Protein AF-0000000073368760 (afdb_homodimer)

Foldseek 3Di:
DEEEEEELDQDPPDLQLLVLVQLVVLDPPYDYDYDHLVQLDDPQDDPVVCVVPPQDVSLVVLLVSLVPGQEYEYEADDDPLEGDSSNVRSVVSNCSVAVLSNQQHEYEYEAADLAFCQSVSHSVVCVVCNVSSRYNYQYYAGDYNCVVQADPVVSHGPPPVRRVVSSCSVVVRD/DEEEEEELDQDPPDLQLLVLVQLVVLDPPYDYDYDHLVQLDDPQDDPVVCVVPPQDVSLVVLLVSLVPGQEYEYEADDDPLEGDSSNVRSVVSNCSVAVLSNQQHEYEYEAADLAFCQSVSHSVVCVPCNVSSRYNYQYYAGDYNCVVQADPVVSHGPPPVRRVVSSCSVVVRD

pLDDT: mean 98.51, std 0.64, range [94.75, 99.0]

Secondary structure (DSSP, 8-state):
-EEEEEES---TT-HHHHHHHHHHHTSTT-EEEEE-GGGG--PPP-HHHHHHH-S-HHHHHHHHHHHT-SEEEEEE-EETTEE-HHHHHHHHHHHTT-SSTTTTEEEEEEEE-SSTTTTHHHHHHHHHHGGGGTEEEEEEEEE-SHHHHEETTTTEE--HHHHHHHHHHHHHH-/-EEEEEES---TT-HHHHHHHHHHHTSTT-EEEEE-GGGG--PPP-HHHHHHH-S-HHHHHHHHHHHT-SEEEEEE-EETTEE-HHHHHHHHHHHTT-SSTTTT-EEEEEEE-SSTTTTHHHHHHHHHHGGGGT-EEEEEEEE-SHHHHEETTTTEE--HHHHHHHHHHHHHH-

Nearest PDB structures (foldseek):
  3svl-assembly1_B  TM=8.573E-01  e=3.641E-11  Escherichia coli K-12
  1x77-assembly1_B  TM=8.625E-01  e=5.947E-11  Pseudomonas aeruginosa PAO1
  4hs4-assembly1_G-1  TM=8.482E-01  e=1.033E-10  Novacetimonas hansenii ATCC 23769
  3s2y-assembly1_A  TM=8.364E-01  e=6.324E-11  Novacetimonas hansenii ATCC 23769
  4h6p-assembly1_A  TM=8.007E-01  e=2.930E-10  Novacetimonas hansenii ATCC 23769

Sequence (348 aa):
MKIIAFGGSNSKQSINKRLAAYASSLFENAEVEVLDLNDFAMPVFSVDLEKEIGQHEVAQAFLNKLKKADILVVSMAENNGNYSVAFKNVFDWSSRIEKDVFQHKPMLLLATSPGGRGGASVLGIAQTLFPRYGAEIKGSFSLPVFGSNFDLQENKISNVELDNELKNIIKSNFMKIIAFGGSNSKQSINKRLAAYASSLFENAEVEVLDLNDFAMPVFSVDLEKEIGQHEVAQAFLNKLKKADILVVSMAENNGNYSVAFKNVFDWSSRIEKDVFQHKPMLLLATSPGGRGGASVLGIAQTLFPRYGAEIKGSFSLPVFGSNFDLQENKISNVELDNELKNIIKSNF

Structure (mmCIF, N/CA/C/O backbone):
data_AF-0000000073368760-model_v1
#
loop_
_entity.id
_entity.type
_entity.pdbx_description
1 polymer 'NADPH-dependent FMN reductase'
#
loop_
_atom_site.group_PDB
_atom_site.id
_atom_site.type_symbol
_atom_site.label_atom_id
_atom_site.label_alt_id
_atom_site.label_comp_id
_atom_site.label_asym_id
_atom_site.label_entity_id
_atom_site.label_seq_id
_atom_site.pdbx_PDB_ins_code
_atom_site.Cartn_x
_atom_site.Cartn_y
_atom_site.Cartn_z
_atom_site.occupancy
_atom_site.B_iso_or_equiv
_atom_site.auth_seq_id
_atom_site.auth_comp_id
_atom_site.auth_asym_id
_atom_site.auth_atom_id
_atom_site.pdbx_PDB_model_num
ATOM 1 N N . MET A 1 1 ? 3.006 29.375 13.023 1 95.56 1 MET A N 1
ATOM 2 C CA . MET A 1 1 ? 3.318 27.969 12.742 1 95.56 1 MET A CA 1
ATOM 3 C C . MET A 1 1 ? 2.553 27.484 11.516 1 95.56 1 MET A C 1
ATOM 5 O O . MET A 1 1 ? 1.378 27.812 11.344 1 95.56 1 MET A O 1
ATOM 9 N N . LYS A 1 2 ? 3.133 26.828 10.531 1 98.69 2 LYS A N 1
ATOM 10 C CA . LYS A 1 2 ? 2.479 26.344 9.312 1 98.69 2 LYS A CA 1
ATOM 11 C C . LYS A 1 2 ? 2.18 24.859 9.406 1 98.69 2 LYS A C 1
ATOM 13 O O . LYS A 1 2 ? 3.072 24.047 9.695 1 98.69 2 LYS A O 1
ATOM 18 N N . ILE A 1 3 ? 0.888 24.516 9.18 1 98.88 3 ILE A N 1
ATOM 19 C CA . ILE A 1 3 ? 0.466 23.125 9.188 1 98.88 3 ILE A CA 1
ATOM 20 C C . ILE A 1 3 ? 0.028 22.703 7.785 1 98.88 3 ILE A C 1
ATOM 22 O O . ILE A 1 3 ? -0.765 23.406 7.145 1 98.88 3 ILE A O 1
ATOM 26 N N . ILE A 1 4 ? 0.594 21.672 7.277 1 98.94 4 ILE A N 1
ATOM 27 C CA . ILE A 1 4 ? 0.073 21.016 6.09 1 98.94 4 ILE A CA 1
ATOM 28 C C . ILE A 1 4 ? -0.69 19.75 6.496 1 98.94 4 ILE A C 1
ATOM 30 O O . ILE A 1 4 ? -0.16 18.906 7.215 1 98.94 4 ILE A O 1
ATOM 34 N N . ALA A 1 5 ? -1.926 19.703 6.137 1 98.94 5 ALA A N 1
ATOM 35 C CA . ALA A 1 5 ? -2.799 18.578 6.449 1 98.94 5 ALA A CA 1
ATOM 36 C C . ALA A 1 5 ? -3.297 17.906 5.176 1 98.94 5 ALA A C 1
ATOM 38 O O . ALA A 1 5 ? -3.512 18.562 4.156 1 98.94 5 ALA A O 1
ATOM 39 N N . PHE A 1 6 ? -3.434 16.578 5.23 1 98.94 6 PHE A N 1
ATOM 40 C CA . PHE A 1 6 ? -4.094 15.914 4.113 1 98.94 6 PHE A CA 1
ATOM 41 C C . PHE A 1 6 ? -4.609 14.539 4.527 1 98.94 6 PHE A C 1
ATOM 43 O O . PHE A 1 6 ? -4.148 13.969 5.516 1 98.94 6 PHE A O 1
ATOM 50 N N . GLY A 1 7 ? -5.605 14.094 3.9 1 98.88 7 GLY A N 1
ATOM 51 C CA . GLY A 1 7 ? -6.031 12.703 3.938 1 98.88 7 GLY A CA 1
ATOM 52 C C . GLY A 1 7 ? -5.414 11.859 2.836 1 98.88 7 GLY A C 1
ATOM 53 O O . GLY A 1 7 ? -5.27 12.32 1.702 1 98.88 7 GLY A O 1
ATOM 54 N N . GLY A 1 8 ? -4.996 10.695 3.197 1 98.69 8 GLY A N 1
ATOM 55 C CA . GLY A 1 8 ? -4.441 9.781 2.211 1 98.69 8 GLY A CA 1
ATOM 56 C C . GLY A 1 8 ? -5.496 9.172 1.308 1 98.69 8 GLY A C 1
ATOM 57 O O . GLY A 1 8 ? -5.609 7.945 1.218 1 98.69 8 GLY A O 1
ATOM 58 N N . SER A 1 9 ? -6.234 10 0.622 1 97.88 9 SER A N 1
ATOM 59 C CA . SER A 1 9 ? -7.379 9.586 -0.183 1 97.88 9 SER A CA 1
ATOM 60 C C . SER A 1 9 ? -7.609 10.539 -1.354 1 97.88 9 SER A C 1
ATOM 62 O O . SER A 1 9 ? -7.406 11.742 -1.227 1 97.88 9 SER A O 1
ATOM 64 N N . ASN A 1 10 ? -8.062 9.961 -2.482 1 9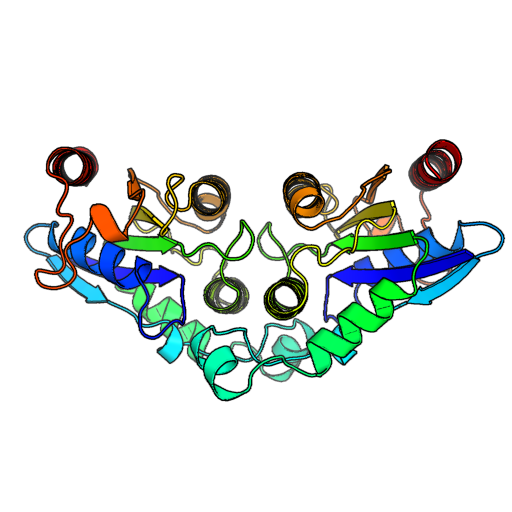8.62 10 ASN A N 1
ATOM 65 C CA . ASN A 1 10 ? -8.461 10.812 -3.598 1 98.62 10 ASN A CA 1
ATOM 66 C C . ASN A 1 10 ? -9.977 10.867 -3.748 1 98.62 10 ASN A C 1
ATOM 68 O O . ASN A 1 10 ? -10.484 11.297 -4.785 1 98.62 10 ASN A O 1
ATOM 72 N N . SER A 1 11 ? -10.688 10.375 -2.76 1 98.56 11 SER A N 1
ATOM 73 C CA . SER A 1 11 ? -12.133 10.531 -2.785 1 98.56 11 SER A CA 1
ATOM 74 C C . SER A 1 11 ? -12.539 11.992 -2.648 1 98.56 11 SER A C 1
ATOM 76 O O . SER A 1 11 ? -12 12.719 -1.809 1 98.56 11 SER A O 1
ATOM 78 N N . LYS A 1 12 ? -13.531 12.438 -3.432 1 98.06 12 LYS A N 1
ATOM 79 C CA . LYS A 1 12 ? -14.047 13.797 -3.314 1 98.06 12 LYS A CA 1
ATOM 80 C C . LYS A 1 12 ? -14.797 13.984 -1.996 1 98.06 12 LYS A C 1
ATOM 82 O O . LYS A 1 12 ? -15.047 15.117 -1.577 1 98.06 12 LYS A O 1
ATOM 87 N N . GLN A 1 13 ? -15.172 12.953 -1.305 1 97.38 13 GLN A N 1
ATOM 88 C CA . GLN A 1 13 ? -15.859 12.961 -0.019 1 97.38 13 GLN A CA 1
ATOM 89 C C . GLN A 1 13 ? -15.023 12.297 1.064 1 97.38 13 GLN A C 1
ATOM 91 O O . GLN A 1 13 ? -15.555 11.602 1.932 1 97.38 13 GLN A O 1
ATOM 96 N N . SER A 1 14 ? -13.781 12.508 1.006 1 98.31 14 SER A N 1
ATOM 97 C CA . SER A 1 14 ? -12.836 11.844 1.896 1 98.31 14 SER A CA 1
ATOM 98 C C . SER A 1 14 ? -13.102 12.203 3.354 1 98.31 14 SER A C 1
ATOM 100 O O . SER A 1 14 ? -12.914 13.352 3.76 1 98.31 14 SER A O 1
ATOM 102 N N . ILE A 1 15 ? -13.422 11.188 4.121 1 98.81 15 ILE A N 1
ATOM 103 C CA . ILE A 1 15 ? -13.633 11.383 5.551 1 98.81 15 ILE A CA 1
ATOM 104 C C . ILE A 1 15 ? -12.297 11.594 6.25 1 98.81 15 ILE A C 1
ATOM 106 O O . ILE A 1 15 ? -12.219 12.289 7.262 1 98.81 15 ILE A O 1
ATOM 110 N N . ASN A 1 16 ? -11.258 11.062 5.711 1 98.88 16 ASN A N 1
ATOM 111 C CA . ASN A 1 16 ? -9.93 11.258 6.297 1 98.88 16 ASN A CA 1
ATOM 112 C C . ASN A 1 16 ? -9.406 12.664 6.047 1 98.88 16 ASN A C 1
ATOM 114 O O . ASN A 1 16 ? -8.711 13.234 6.891 1 98.88 16 ASN A O 1
ATOM 118 N N . LYS A 1 17 ? -9.695 13.242 4.867 1 98.81 17 LYS A N 1
ATOM 119 C CA . LYS A 1 17 ? -9.367 14.648 4.656 1 98.81 17 LYS A CA 1
ATOM 120 C C . LYS A 1 17 ? -10.094 15.539 5.656 1 98.81 17 LYS A C 1
ATOM 122 O O . LYS A 1 17 ? -9.516 16.484 6.203 1 98.81 17 LYS A O 1
ATOM 127 N N . ARG A 1 18 ? -11.367 15.219 5.922 1 98.75 18 ARG A N 1
ATOM 128 C CA . ARG A 1 18 ? -12.156 15.977 6.891 1 98.75 18 ARG A CA 1
ATOM 129 C C . ARG A 1 18 ? -11.562 15.867 8.289 1 98.75 18 ARG A C 1
ATOM 131 O O . ARG A 1 18 ? -11.445 16.859 9 1 98.75 18 ARG A O 1
ATOM 138 N N . LEU A 1 19 ? -11.18 14.656 8.648 1 98.94 19 LEU A N 1
ATOM 139 C CA . LEU A 1 19 ? -10.602 14.445 9.977 1 98.94 19 LEU A CA 1
ATOM 140 C C . LEU A 1 19 ? -9.289 15.211 10.125 1 98.94 19 LEU A C 1
ATOM 142 O O . LEU A 1 19 ? -9.055 15.859 11.148 1 98.94 19 LEU A O 1
ATOM 146 N N . ALA A 1 20 ? -8.438 15.086 9.117 1 98.94 20 ALA A N 1
ATOM 147 C CA . ALA A 1 20 ? -7.168 15.812 9.164 1 98.94 20 ALA A CA 1
ATOM 148 C C . ALA A 1 20 ? -7.398 17.312 9.266 1 98.94 20 ALA A C 1
ATOM 150 O O . ALA A 1 20 ? -6.707 18 10.023 1 98.94 20 ALA A O 1
ATOM 151 N N . ALA A 1 21 ? -8.344 17.812 8.484 1 98.88 21 ALA A N 1
ATOM 152 C CA . ALA A 1 21 ? -8.672 19.234 8.516 1 98.88 21 ALA A CA 1
ATOM 153 C C . ALA A 1 21 ? -9.148 19.656 9.906 1 98.88 21 ALA A C 1
ATOM 155 O O . ALA A 1 21 ? -8.672 20.656 10.445 1 98.88 21 ALA A O 1
ATOM 156 N N . TYR A 1 22 ? -10.008 18.922 10.477 1 98.94 22 TYR A N 1
ATOM 157 C CA . TYR A 1 22 ? -10.5 19.25 11.812 1 98.94 22 TYR A CA 1
ATOM 158 C C . TYR A 1 22 ? -9.375 19.234 12.836 1 98.94 22 TYR A C 1
ATOM 160 O O . TYR A 1 22 ? -9.203 20.188 13.594 1 98.94 22 TYR A O 1
ATOM 168 N N . ALA A 1 23 ? -8.633 18.141 12.844 1 98.94 23 ALA A N 1
ATOM 169 C CA . ALA A 1 23 ? -7.531 18.016 13.797 1 98.94 23 ALA A CA 1
ATOM 170 C C . ALA A 1 23 ? -6.57 19.188 13.695 1 98.94 23 ALA A C 1
ATOM 172 O O . ALA A 1 23 ? -6.102 19.719 14.703 1 98.94 23 ALA A O 1
ATOM 173 N N . SER A 1 24 ? -6.312 19.562 12.43 1 98.88 24 SER A N 1
ATOM 174 C CA . SER A 1 24 ? -5.387 20.672 12.219 1 98.88 24 SER A CA 1
ATOM 175 C C . SER A 1 24 ? -5.941 21.969 12.781 1 98.88 24 SER A C 1
ATOM 177 O O . SER A 1 24 ? -5.184 22.828 13.242 1 98.88 24 SER A O 1
ATOM 179 N N . SER A 1 25 ? -7.23 22.125 12.82 1 98.5 25 SER A N 1
ATOM 180 C CA . SER A 1 25 ? -7.867 23.359 13.305 1 98.5 25 SER A CA 1
ATOM 181 C C . SER A 1 25 ? -7.742 23.484 14.82 1 98.5 25 SER A C 1
ATOM 183 O O . SER A 1 25 ? -7.973 24.562 15.375 1 98.5 25 SER A O 1
ATOM 185 N N . LEU A 1 26 ? -7.371 22.438 15.477 1 98.69 26 LEU A N 1
ATOM 186 C CA . LEU A 1 26 ? -7.309 22.422 16.938 1 98.69 26 LEU A CA 1
ATOM 187 C C . LEU A 1 26 ? -6 23.031 17.422 1 98.69 26 LEU A C 1
ATOM 189 O O . LEU A 1 26 ? -5.852 23.297 18.625 1 98.69 26 LEU A O 1
ATOM 193 N N . PHE A 1 27 ? -5.082 23.203 16.453 1 98.44 27 PHE A N 1
ATOM 194 C CA . PHE A 1 27 ? -3.82 23.828 16.828 1 98.44 27 PHE A CA 1
ATOM 195 C C . PHE A 1 27 ? -3.99 25.344 16.969 1 98.44 27 PHE A C 1
ATOM 197 O O . PHE A 1 27 ? -4.645 25.984 16.141 1 98.44 27 PHE A O 1
ATOM 204 N N . GLU A 1 28 ? -3.375 25.875 18.016 1 95.31 28 GLU A N 1
ATOM 205 C CA . GLU A 1 28 ? -3.465 27.312 18.25 1 95.31 28 GLU A CA 1
ATOM 206 C C . GLU A 1 28 ? -2.428 28.078 17.438 1 95.31 28 GLU A C 1
ATOM 208 O O . GLU A 1 28 ? -1.307 27.594 17.25 1 95.31 28 GLU A O 1
ATOM 213 N N . ASN A 1 29 ? -2.777 29.25 16.922 1 94.81 29 ASN A N 1
ATOM 214 C CA . ASN A 1 29 ? -1.875 30.156 16.219 1 94.81 29 ASN A CA 1
ATOM 215 C C . ASN A 1 29 ? -1.205 29.469 15.031 1 94.81 29 ASN A C 1
ATOM 217 O O . ASN A 1 29 ? 0.016 29.531 14.883 1 94.81 29 ASN A O 1
ATOM 221 N N . ALA A 1 30 ? -2.01 28.703 14.289 1 97.19 30 ALA A N 1
ATOM 222 C CA . ALA A 1 30 ? -1.473 27.953 13.156 1 97.19 30 ALA A CA 1
ATOM 223 C C . ALA A 1 30 ? -2.152 28.375 11.852 1 97.19 30 ALA A C 1
ATOM 225 O O . ALA A 1 30 ? -3.354 28.641 11.828 1 97.19 30 ALA A O 1
ATOM 226 N N . GLU A 1 31 ? -1.435 28.516 10.828 1 98.38 31 GLU A N 1
ATOM 227 C CA . GLU A 1 31 ? -1.941 28.594 9.461 1 98.38 31 GLU A CA 1
ATOM 228 C C . GLU A 1 31 ? -2.01 27.203 8.82 1 98.38 31 GLU A C 1
ATOM 230 O O . GLU A 1 31 ? -0.993 26.531 8.703 1 98.38 31 GLU A O 1
ATOM 235 N N . VAL A 1 32 ? -3.223 26.859 8.445 1 98.69 32 VAL A N 1
ATOM 236 C CA . VAL A 1 32 ? -3.426 25.484 7.977 1 98.69 32 VAL A CA 1
ATOM 237 C C . VAL A 1 32 ? -3.672 25.484 6.473 1 98.69 32 VAL A C 1
ATOM 239 O O . VAL A 1 32 ? -4.465 26.281 5.965 1 98.69 32 VAL A O 1
ATOM 242 N N . GLU A 1 33 ? -2.975 24.688 5.762 1 98.88 33 GLU A N 1
ATOM 243 C CA . GLU A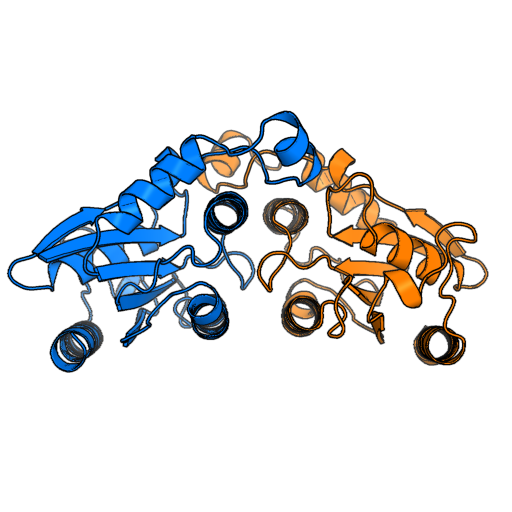 1 33 ? -3.285 24.344 4.379 1 98.88 33 GLU A CA 1
ATOM 244 C C . GLU A 1 33 ? -3.648 22.859 4.258 1 98.88 33 GLU A C 1
ATOM 246 O O . GLU A 1 33 ? -2.859 21.984 4.625 1 98.88 33 GLU A O 1
ATOM 251 N N . VAL A 1 34 ? -4.844 22.625 3.807 1 98.88 34 VAL A N 1
ATOM 252 C CA . VAL A 1 34 ? -5.297 21.25 3.586 1 98.88 34 VAL A CA 1
ATOM 253 C C . VAL A 1 34 ? -5.09 20.875 2.123 1 98.88 34 VAL A C 1
ATOM 255 O O . VAL A 1 34 ? -5.641 21.5 1.223 1 98.88 34 VAL A O 1
ATOM 258 N N . LEU A 1 35 ? -4.289 19.891 1.916 1 98.88 35 LEU A N 1
ATOM 259 C CA . LEU A 1 35 ? -4.02 19.438 0.556 1 98.88 35 LEU A CA 1
ATOM 260 C C . LEU A 1 35 ? -5.078 18.438 0.096 1 98.88 35 LEU A C 1
ATOM 262 O O . LEU A 1 35 ? -5.648 17.719 0.913 1 98.88 35 LEU A O 1
ATOM 266 N N . ASP A 1 36 ? -5.379 18.484 -1.158 1 98.81 36 ASP A N 1
ATOM 267 C CA . ASP A 1 36 ? -6.191 17.5 -1.86 1 98.81 36 ASP A CA 1
ATOM 268 C C . ASP A 1 36 ? -5.332 16.625 -2.76 1 98.81 36 ASP A C 1
ATOM 270 O O . ASP A 1 36 ? -4.684 17.109 -3.688 1 98.81 36 ASP A O 1
ATOM 274 N N . LEU A 1 37 ? -5.352 15.328 -2.514 1 98.62 37 LEU A N 1
ATOM 275 C CA . LEU A 1 37 ? -4.445 14.453 -3.246 1 98.62 37 LEU A CA 1
ATOM 276 C C . LEU A 1 37 ? -4.789 14.43 -4.73 1 98.62 37 LEU A C 1
ATOM 278 O O . LEU A 1 37 ? -3.961 14.039 -5.559 1 98.62 37 LEU A O 1
ATOM 282 N N . ASN A 1 38 ? -6.004 14.875 -5.043 1 98.62 38 ASN A N 1
ATOM 283 C CA . ASN A 1 38 ? -6.359 14.977 -6.457 1 98.62 38 ASN A CA 1
ATOM 284 C C . ASN A 1 38 ? -5.484 15.992 -7.188 1 98.62 38 ASN A C 1
ATOM 286 O O . ASN A 1 38 ? -5.305 15.898 -8.398 1 98.62 38 ASN A O 1
ATOM 290 N N . ASP A 1 39 ? -4.934 16.953 -6.461 1 98.69 39 ASP A N 1
ATOM 291 C CA . ASP A 1 39 ? -4.043 17.953 -7.055 1 98.69 39 ASP A CA 1
ATOM 292 C C . ASP A 1 39 ? -2.664 17.359 -7.328 1 98.69 39 ASP A C 1
ATOM 294 O O . ASP A 1 39 ? -1.823 18 -7.965 1 98.69 39 ASP A O 1
ATOM 298 N N . PHE A 1 40 ? -2.504 16.062 -6.91 1 98.75 40 PHE A N 1
ATOM 299 C CA . PHE A 1 40 ? -1.211 15.406 -7.055 1 98.75 40 PHE A CA 1
ATOM 300 C C . PHE A 1 40 ? -1.355 14.078 -7.785 1 98.75 40 PHE A C 1
ATOM 302 O O . PHE A 1 40 ? -0.617 13.133 -7.516 1 98.75 40 PHE A O 1
ATOM 309 N N . ALA A 1 41 ? -2.332 14.047 -8.609 1 98.19 41 ALA A N 1
ATOM 310 C CA . ALA A 1 41 ? -2.533 12.859 -9.438 1 98.19 41 ALA A CA 1
ATOM 311 C C . ALA A 1 41 ? -1.381 12.68 -10.422 1 98.19 41 ALA A C 1
ATOM 313 O O . ALA A 1 41 ? -0.931 13.641 -11.047 1 98.19 41 ALA A O 1
ATOM 314 N N . MET A 1 42 ? -0.838 11.508 -10.445 1 98.5 42 MET A N 1
ATOM 315 C CA . MET A 1 42 ? 0.242 11.102 -11.336 1 98.5 42 MET A CA 1
ATOM 316 C C . MET A 1 42 ? -0.014 9.703 -11.891 1 98.5 42 MET A C 1
ATOM 318 O O . MET A 1 42 ? -0.837 8.953 -11.359 1 98.5 42 MET A O 1
ATOM 322 N N . PRO A 1 43 ? 0.614 9.312 -13.039 1 98.31 43 PRO A N 1
ATOM 323 C CA . PRO A 1 43 ? 0.534 7.91 -13.461 1 98.31 43 PRO A CA 1
ATOM 324 C C . PRO A 1 43 ? 1.023 6.938 -12.391 1 98.31 43 PRO A C 1
ATOM 326 O O . PRO A 1 43 ? 1.814 7.316 -11.523 1 98.31 43 PRO A O 1
ATOM 329 N N . VAL A 1 44 ? 0.49 5.738 -12.438 1 98.75 44 VAL A N 1
ATOM 330 C CA . VAL A 1 44 ? 0.977 4.703 -11.531 1 98.75 44 VAL A CA 1
ATOM 331 C C . VAL A 1 44 ? 2.5 4.633 -11.594 1 98.75 44 VAL A C 1
ATOM 333 O O . VAL A 1 44 ? 3.078 4.555 -12.688 1 98.75 44 VAL A O 1
ATOM 336 N N . PHE A 1 45 ? 3.143 4.719 -10.492 1 98.81 45 PHE A N 1
ATOM 337 C CA . PHE A 1 45 ? 4.598 4.754 -10.445 1 98.81 45 PHE A CA 1
ATOM 338 C C . PHE A 1 45 ? 5.191 3.514 -11.102 1 98.81 45 PHE A C 1
ATOM 340 O O . PHE A 1 45 ? 4.691 2.402 -10.914 1 98.81 45 PHE A O 1
ATOM 347 N N . SER A 1 46 ? 6.195 3.727 -11.82 1 98.19 46 SER A N 1
ATOM 348 C CA . SER A 1 46 ? 7 2.715 -12.5 1 98.19 46 SER A CA 1
ATOM 349 C C . SER A 1 46 ? 8.461 3.145 -12.602 1 98.19 46 SER A C 1
ATOM 351 O O . SER A 1 46 ? 8.75 4.262 -13.031 1 98.19 46 SER A O 1
ATOM 353 N N . VAL A 1 47 ? 9.336 2.236 -12.242 1 98.12 47 VAL A N 1
ATOM 354 C CA . VAL A 1 47 ? 10.75 2.562 -12.367 1 98.12 47 VAL A CA 1
ATOM 355 C C . VAL A 1 47 ? 11.094 2.795 -13.836 1 98.12 47 VAL A C 1
ATOM 357 O O . VAL A 1 47 ? 11.984 3.594 -14.156 1 98.12 47 VAL A O 1
ATOM 360 N N . ASP A 1 48 ? 10.391 2.117 -14.734 1 98.62 48 ASP A N 1
ATOM 361 C CA . ASP A 1 48 ? 10.617 2.297 -16.172 1 98.62 48 ASP A CA 1
ATOM 362 C C . ASP A 1 48 ? 10.164 3.682 -16.625 1 98.62 48 ASP A C 1
ATOM 364 O O . ASP A 1 48 ? 10.859 4.348 -17.391 1 98.62 48 ASP A O 1
ATOM 368 N N . LEU A 1 49 ? 8.969 4.094 -16.125 1 98.31 49 LEU A N 1
ATOM 369 C CA . LEU A 1 49 ? 8.484 5.434 -16.453 1 98.31 49 LEU A CA 1
ATOM 370 C C . LEU A 1 49 ? 9.398 6.5 -15.852 1 98.31 49 LEU A C 1
ATOM 372 O O . LEU A 1 49 ? 9.688 7.504 -16.5 1 98.31 49 LEU A O 1
ATOM 376 N N . GLU A 1 50 ? 9.844 6.297 -14.617 1 98.5 50 GLU A N 1
ATOM 377 C CA . GLU A 1 50 ? 10.766 7.23 -13.969 1 98.5 50 GLU A CA 1
ATOM 378 C C . GLU A 1 50 ? 12.023 7.426 -14.812 1 98.5 50 GLU A C 1
ATOM 380 O O . GLU A 1 50 ? 12.516 8.547 -14.961 1 98.5 50 GLU A O 1
ATOM 385 N N . LYS A 1 51 ? 12.555 6.34 -15.352 1 98.19 51 LYS A N 1
ATOM 386 C CA . LYS A 1 51 ? 13.75 6.414 -16.188 1 98.19 51 LYS A CA 1
ATOM 387 C C . LYS A 1 51 ? 13.5 7.258 -17.438 1 98.19 51 LYS A C 1
ATOM 389 O O . LYS A 1 51 ? 14.398 7.945 -17.922 1 98.19 51 LYS A O 1
ATOM 394 N N . GLU A 1 52 ? 12.352 7.188 -17.891 1 98.19 52 GLU A N 1
ATOM 395 C CA . GLU A 1 52 ? 11.992 7.898 -19.125 1 98.19 52 GLU A CA 1
ATOM 396 C C . GLU A 1 52 ? 11.781 9.391 -18.859 1 98.19 52 GLU A C 1
ATOM 398 O O . GLU A 1 52 ? 12.258 10.234 -19.625 1 98.19 52 GLU A O 1
ATOM 403 N N . ILE A 1 53 ? 11.086 9.742 -17.703 1 97.94 53 ILE A N 1
ATOM 404 C CA . ILE A 1 53 ? 10.609 11.117 -17.578 1 97.94 53 ILE A CA 1
ATOM 405 C C . ILE A 1 53 ? 11.352 11.812 -16.438 1 97.94 53 ILE A C 1
ATOM 407 O O . ILE A 1 53 ? 11.211 13.023 -16.234 1 97.94 53 ILE A O 1
ATOM 411 N N . GLY A 1 54 ? 12.141 11.039 -15.68 1 97.81 54 GLY A N 1
ATOM 412 C CA . GLY A 1 54 ? 12.828 11.609 -14.531 1 97.81 54 GLY A CA 1
ATOM 413 C C . GLY A 1 54 ? 11.891 11.93 -13.375 1 97.81 54 GLY A C 1
ATOM 414 O O . GLY A 1 54 ? 10.93 11.211 -13.133 1 97.81 54 GLY A O 1
ATOM 415 N N . GLN A 1 55 ? 12.281 12.914 -12.594 1 97.94 55 GLN A N 1
ATOM 416 C CA . GLN A 1 55 ? 11.484 13.336 -11.453 1 97.94 55 GLN A CA 1
ATOM 417 C C . GLN A 1 55 ? 10.18 13.992 -11.898 1 97.94 55 GLN A C 1
ATOM 419 O O . GLN A 1 55 ? 10.195 14.914 -12.719 1 97.94 55 GLN A O 1
ATOM 424 N N . HIS A 1 56 ? 9.156 13.469 -11.398 1 98.31 56 HIS A N 1
ATOM 425 C CA . HIS A 1 56 ? 7.863 14.023 -11.789 1 98.31 56 HIS A CA 1
ATOM 426 C C . HIS A 1 56 ? 7.605 15.359 -11.094 1 98.31 56 HIS A C 1
ATOM 428 O O . HIS A 1 56 ? 7.695 15.453 -9.867 1 98.31 56 HIS A O 1
ATOM 434 N N . GLU A 1 57 ? 7.184 16.375 -11.789 1 98.56 57 GLU A N 1
ATOM 435 C CA . GLU A 1 57 ? 7.016 17.734 -11.258 1 98.56 57 GLU A CA 1
ATOM 436 C C . GLU A 1 57 ? 5.93 17.781 -10.188 1 98.56 57 GLU A C 1
ATOM 438 O O . GLU A 1 57 ? 6.016 18.562 -9.242 1 98.56 57 GLU A O 1
ATOM 443 N N . VAL A 1 58 ? 4.941 16.953 -10.344 1 98.88 58 VAL A N 1
ATOM 444 C CA . VAL A 1 58 ? 3.84 16.922 -9.391 1 98.88 58 VAL A CA 1
ATOM 445 C C . VAL A 1 58 ? 4.328 16.359 -8.055 1 98.88 58 VAL A C 1
ATOM 447 O O . VAL A 1 58 ? 3.896 16.812 -6.988 1 98.88 58 VAL A O 1
ATOM 450 N N . ALA A 1 59 ? 5.203 15.359 -8.07 1 98.88 59 ALA A N 1
ATOM 451 C CA . ALA A 1 59 ? 5.816 14.852 -6.848 1 98.88 59 ALA A CA 1
ATOM 452 C C . ALA A 1 59 ? 6.668 15.922 -6.172 1 98.88 59 ALA A C 1
ATOM 454 O O . ALA A 1 59 ? 6.641 16.062 -4.945 1 98.88 59 ALA A O 1
ATOM 455 N N . GLN A 1 60 ? 7.398 16.656 -7.004 1 98.75 60 GLN A N 1
ATOM 456 C CA . GLN A 1 60 ? 8.18 17.75 -6.469 1 98.75 60 GLN A CA 1
ATOM 457 C C . GLN A 1 60 ? 7.285 18.797 -5.801 1 98.75 60 GLN A C 1
ATOM 459 O O . GLN A 1 60 ? 7.613 19.312 -4.734 1 98.75 60 GLN A O 1
ATOM 464 N N . ALA A 1 61 ? 6.191 19.109 -6.461 1 98.88 61 ALA A N 1
ATOM 465 C CA . ALA A 1 61 ? 5.25 20.078 -5.91 1 98.88 61 ALA A CA 1
ATOM 466 C C . ALA A 1 61 ? 4.719 19.609 -4.555 1 98.88 61 ALA A C 1
ATOM 468 O O . ALA A 1 61 ? 4.566 20.422 -3.631 1 98.88 61 ALA A O 1
ATOM 469 N N . PHE A 1 62 ? 4.445 18.359 -4.418 1 98.94 62 PHE A N 1
ATOM 470 C CA . PHE A 1 62 ? 3.982 17.797 -3.158 1 98.94 62 PHE A CA 1
ATOM 471 C C . PHE A 1 62 ? 5.035 17.969 -2.07 1 98.94 62 PHE A C 1
ATOM 473 O O . PHE A 1 62 ? 4.734 18.422 -0.97 1 98.94 62 PHE A O 1
ATOM 480 N N . LEU A 1 63 ? 6.258 17.578 -2.42 1 98.94 63 LEU A N 1
ATOM 481 C CA . LEU A 1 63 ? 7.367 17.688 -1.481 1 98.94 63 LEU A CA 1
ATOM 482 C C . LEU A 1 63 ? 7.57 19.141 -1.059 1 98.94 63 LEU A C 1
ATOM 484 O O . LEU A 1 63 ? 7.863 19.422 0.107 1 98.94 63 LEU A O 1
ATOM 488 N N . ASN A 1 64 ? 7.375 20.047 -2.027 1 98.88 64 ASN A N 1
ATOM 489 C CA . ASN A 1 64 ? 7.527 21.469 -1.727 1 98.88 64 ASN A CA 1
ATOM 490 C C . ASN A 1 64 ? 6.477 21.938 -0.727 1 98.88 64 ASN A C 1
ATOM 492 O O . ASN A 1 64 ? 6.762 22.781 0.123 1 98.88 64 ASN A O 1
ATOM 496 N N . LYS A 1 65 ? 5.27 21.422 -0.842 1 98.88 65 LYS A N 1
ATOM 497 C CA . LYS A 1 65 ? 4.242 21.75 0.144 1 98.88 65 LYS A CA 1
ATOM 498 C C . LYS A 1 65 ? 4.652 21.281 1.537 1 98.88 65 LYS A C 1
ATOM 500 O O . LYS A 1 65 ? 4.555 22.031 2.506 1 98.88 65 LYS A O 1
ATOM 505 N N . LEU A 1 66 ? 5.152 20.047 1.655 1 98.88 66 LEU A N 1
ATOM 506 C CA . LEU A 1 66 ? 5.547 19.484 2.945 1 98.88 66 LEU A CA 1
ATOM 507 C C . LEU A 1 66 ? 6.711 20.266 3.539 1 98.88 66 LEU A C 1
ATOM 509 O O . LEU A 1 66 ? 6.785 20.453 4.754 1 98.88 66 LEU A O 1
ATOM 513 N N . LYS A 1 67 ? 7.566 20.656 2.672 1 98.69 67 LYS A N 1
ATOM 514 C CA . LYS A 1 67 ? 8.766 21.375 3.094 1 98.69 67 LYS A CA 1
ATOM 515 C C . LYS A 1 67 ? 8.406 22.641 3.85 1 98.69 67 LYS A C 1
ATOM 517 O O . LYS A 1 67 ? 9.125 23.047 4.77 1 98.69 67 LYS A O 1
ATOM 522 N N . LYS A 1 68 ? 7.344 23.25 3.527 1 98.25 68 LYS A N 1
ATOM 523 C CA . LYS A 1 68 ? 6.941 24.531 4.105 1 98.25 68 LYS A CA 1
ATOM 524 C C . LYS A 1 68 ? 6.293 24.344 5.477 1 98.25 68 LYS A C 1
ATOM 526 O O . LYS A 1 68 ? 6.086 25.312 6.211 1 98.25 68 LYS A O 1
ATOM 531 N N . ALA A 1 69 ? 6.07 23.141 5.848 1 98.75 69 ALA A N 1
ATOM 532 C CA . ALA A 1 69 ? 5.293 22.859 7.051 1 98.75 69 ALA A CA 1
ATOM 533 C C . ALA A 1 69 ? 6.18 22.859 8.289 1 98.75 69 ALA A C 1
ATOM 535 O O . ALA A 1 69 ? 7.324 22.406 8.242 1 98.75 69 ALA A O 1
ATOM 536 N N . ASP A 1 70 ? 5.641 23.375 9.344 1 98.81 70 ASP A N 1
ATOM 537 C CA . ASP A 1 70 ? 6.207 23.125 10.664 1 98.81 70 ASP A CA 1
ATOM 538 C C . ASP A 1 70 ? 5.684 21.812 11.242 1 98.81 70 ASP A C 1
ATOM 540 O O . ASP A 1 70 ? 6.387 21.141 11.992 1 98.81 70 ASP A O 1
ATOM 544 N N . ILE A 1 71 ? 4.441 21.484 10.953 1 98.88 71 ILE A N 1
ATOM 545 C CA . ILE A 1 71 ? 3.775 20.281 11.422 1 98.88 71 ILE A CA 1
ATOM 546 C C . ILE A 1 71 ? 2.982 19.656 10.273 1 98.88 71 ILE A C 1
ATOM 548 O O . ILE A 1 71 ? 2.373 20.375 9.477 1 98.88 71 ILE A O 1
ATOM 552 N N . LEU A 1 72 ? 3 18.344 10.219 1 98.94 72 LEU A N 1
ATOM 553 C CA . LEU A 1 72 ? 2.137 17.594 9.312 1 98.94 72 LEU A CA 1
ATOM 554 C C . LEU A 1 72 ? 0.994 16.922 10.07 1 98.94 72 LEU A C 1
ATOM 556 O O . LEU A 1 72 ? 1.208 16.344 11.133 1 98.94 72 LEU A O 1
ATOM 560 N N . VAL A 1 73 ? -0.215 17.094 9.633 1 98.94 73 VAL A N 1
ATOM 561 C CA . VAL A 1 73 ? -1.378 16.359 10.125 1 98.94 73 VAL A CA 1
ATOM 562 C C . VAL A 1 73 ? -1.927 15.469 9.016 1 98.94 73 VAL A C 1
ATOM 564 O O . VAL A 1 73 ? -2.535 15.953 8.062 1 98.94 73 VAL A O 1
ATOM 567 N N . VAL A 1 74 ? -1.733 14.18 9.172 1 99 74 VAL A N 1
ATOM 568 C CA . VAL A 1 74 ? -2.006 13.234 8.094 1 99 74 VAL A CA 1
ATOM 569 C C . VAL A 1 74 ? -2.998 12.18 8.57 1 99 74 VAL A C 1
ATOM 571 O O . VAL A 1 74 ? -2.801 11.562 9.617 1 99 74 VAL A O 1
ATOM 574 N N . SER A 1 75 ? -4.082 12.047 7.863 1 99 75 SER A N 1
ATOM 575 C CA . SER A 1 75 ? -5.039 10.984 8.156 1 99 75 SER A CA 1
ATOM 576 C C . SER A 1 75 ? -5.078 9.953 7.039 1 99 75 SER A C 1
ATOM 578 O O . SER A 1 75 ? -5.352 10.289 5.883 1 99 75 SER A O 1
ATOM 580 N N . MET A 1 76 ? -4.875 8.664 7.352 1 98.94 76 MET A N 1
ATOM 581 C CA . MET A 1 76 ? -4.688 7.621 6.352 1 98.94 76 MET A CA 1
ATOM 582 C C . MET A 1 76 ? -6.004 6.918 6.039 1 98.94 76 MET A C 1
ATOM 584 O O . MET A 1 76 ? -6.641 6.363 6.934 1 98.94 76 MET A O 1
ATOM 588 N N . ALA A 1 77 ? -6.391 7.012 4.789 1 98.75 77 ALA A N 1
ATOM 589 C CA . ALA A 1 77 ? -7.484 6.168 4.316 1 98.75 77 ALA A CA 1
ATOM 590 C C . ALA A 1 77 ? -7.027 4.723 4.141 1 98.75 77 ALA A C 1
ATOM 592 O O . ALA A 1 77 ? -5.902 4.469 3.703 1 98.75 77 ALA A O 1
ATOM 593 N N . GLU A 1 78 ? -7.922 3.814 4.465 1 98.69 78 GLU A N 1
ATOM 594 C CA . GLU A 1 78 ? -7.602 2.393 4.371 1 98.69 78 GLU A CA 1
ATOM 595 C C . GLU A 1 78 ? -8.359 1.73 3.225 1 98.69 78 GLU A C 1
ATOM 597 O O . GLU A 1 78 ? -9.594 1.729 3.205 1 98.69 78 GLU A O 1
ATOM 602 N N . ASN A 1 79 ? -7.676 1.275 2.221 1 98.31 79 ASN A N 1
ATOM 603 C CA . ASN A 1 79 ? -8.195 0.378 1.196 1 98.31 79 ASN A CA 1
ATOM 604 C C . ASN A 1 79 ? -7.59 -1.017 1.308 1 98.31 79 ASN A C 1
ATOM 606 O O . ASN A 1 79 ? -6.371 -1.175 1.235 1 98.31 79 ASN A O 1
ATOM 610 N N . ASN A 1 80 ? -8.469 -1.99 1.56 1 98 80 ASN A N 1
ATOM 611 C CA . ASN A 1 80 ? -8.039 -3.381 1.641 1 98 80 ASN A CA 1
ATOM 612 C C . ASN A 1 80 ? -6.922 -3.566 2.666 1 98 80 ASN A C 1
ATOM 614 O O . ASN A 1 80 ? -5.895 -4.184 2.371 1 98 80 ASN A O 1
ATOM 618 N N . GLY A 1 81 ? -7.094 -2.91 3.803 1 97.81 81 GLY A N 1
ATOM 619 C CA . GLY A 1 81 ? -6.219 -3.094 4.949 1 97.81 81 GLY A CA 1
ATOM 620 C C . GLY A 1 81 ? -4.891 -2.377 4.809 1 97.81 81 GLY A C 1
ATOM 621 O O . GLY A 1 81 ? -3.961 -2.623 5.582 1 97.81 81 GLY A O 1
ATOM 622 N N . ASN A 1 82 ? -4.754 -1.562 3.873 1 98.56 82 ASN A N 1
ATOM 623 C CA . ASN A 1 82 ? -3.492 -0.904 3.547 1 98.56 82 ASN A CA 1
ATOM 624 C C . ASN A 1 82 ? -3.719 0.504 3.006 1 98.56 82 ASN A C 1
ATOM 626 O O . ASN A 1 82 ? -4.832 1.028 3.072 1 98.56 82 ASN A O 1
ATOM 630 N N . TYR A 1 83 ? -2.66 1.183 2.521 1 98.75 83 TYR A N 1
ATOM 631 C CA . TYR A 1 83 ? -2.762 2.518 1.943 1 98.75 83 TYR A CA 1
ATOM 632 C C . TYR A 1 83 ? -3.752 2.537 0.786 1 98.75 83 TYR A C 1
ATOM 634 O O . TYR A 1 83 ? -3.914 1.537 0.082 1 98.75 83 TYR A O 1
ATOM 642 N N . SER A 1 84 ? -4.383 3.678 0.636 1 98.81 84 SER A N 1
ATOM 643 C CA . SER A 1 84 ? -5 3.883 -0.671 1 98.81 84 SER A CA 1
ATOM 644 C C . SER A 1 84 ? -3.949 3.947 -1.774 1 98.81 84 SER A C 1
ATOM 646 O O . SER A 1 84 ? -2.816 4.371 -1.536 1 98.81 84 SER A O 1
ATOM 648 N N . VAL A 1 85 ? -4.324 3.574 -2.947 1 98.75 85 VAL A N 1
ATOM 649 C CA . VAL A 1 85 ? -3.404 3.635 -4.078 1 98.75 85 VAL A CA 1
ATOM 650 C C . VAL A 1 85 ? -3.018 5.086 -4.352 1 98.75 85 VAL A C 1
ATOM 652 O O . VAL A 1 85 ? -1.88 5.371 -4.734 1 98.75 85 VAL A O 1
ATOM 655 N N . ALA A 1 86 ? -3.939 6.004 -4.148 1 98.81 86 ALA A N 1
ATOM 656 C CA . ALA A 1 86 ? -3.686 7.422 -4.383 1 98.81 86 ALA A CA 1
ATOM 657 C C . ALA A 1 86 ? -2.539 7.93 -3.514 1 98.81 86 ALA A C 1
ATOM 659 O O . ALA A 1 86 ? -1.591 8.539 -4.016 1 98.81 86 ALA A O 1
ATOM 660 N N . PHE A 1 87 ? -2.609 7.633 -2.248 1 98.94 87 PHE A N 1
ATOM 661 C CA . PHE A 1 87 ? -1.531 8.055 -1.361 1 98.94 87 PHE A CA 1
ATOM 662 C C . PHE A 1 87 ? -0.236 7.328 -1.697 1 98.94 87 PHE A C 1
ATOM 664 O O . PHE A 1 87 ? 0.825 7.949 -1.792 1 98.94 87 PHE A O 1
ATOM 671 N N . LYS A 1 88 ? -0.352 6.012 -1.847 1 98.94 88 LYS A N 1
ATOM 672 C CA . LYS A 1 88 ? 0.833 5.199 -2.1 1 98.94 88 LYS A CA 1
ATOM 673 C C . LYS A 1 88 ? 1.566 5.672 -3.354 1 98.94 88 LYS A C 1
ATOM 675 O O . LYS A 1 88 ? 2.795 5.613 -3.418 1 98.94 88 LYS A O 1
ATOM 680 N N . ASN A 1 89 ? 0.799 6.113 -4.34 1 98.94 89 ASN A N 1
ATOM 681 C CA . ASN A 1 89 ? 1.397 6.578 -5.586 1 98.94 89 ASN A CA 1
ATOM 682 C C . ASN A 1 89 ? 2.184 7.871 -5.387 1 98.94 89 ASN A C 1
ATOM 684 O O . ASN A 1 89 ? 3.318 7.992 -5.852 1 98.94 89 ASN A O 1
ATOM 688 N N . VAL A 1 90 ? 1.598 8.812 -4.684 1 98.94 90 VAL A N 1
ATOM 689 C CA . VAL A 1 90 ? 2.279 10.07 -4.367 1 98.94 90 VAL A CA 1
ATOM 690 C C . VAL A 1 90 ? 3.539 9.781 -3.555 1 98.94 90 VAL A C 1
ATOM 692 O O . VAL A 1 90 ? 4.602 10.344 -3.82 1 98.94 90 VAL A O 1
ATOM 695 N N . PHE A 1 91 ? 3.404 8.867 -2.631 1 98.94 91 PHE A N 1
ATOM 696 C CA . PHE A 1 91 ? 4.484 8.484 -1.726 1 98.94 91 PHE A CA 1
ATOM 697 C C . PHE A 1 91 ? 5.645 7.871 -2.496 1 98.94 91 PHE A C 1
ATOM 699 O O . PHE A 1 91 ? 6.801 8.258 -2.303 1 98.94 91 PHE A O 1
ATOM 706 N N . ASP A 1 92 ? 5.348 6.953 -3.439 1 98.81 92 ASP A N 1
ATOM 707 C CA . ASP A 1 92 ? 6.387 6.254 -4.184 1 98.81 92 ASP A CA 1
ATOM 708 C C . ASP A 1 92 ? 7.098 7.195 -5.152 1 98.81 92 ASP A C 1
ATOM 710 O O . ASP A 1 92 ? 8.328 7.164 -5.27 1 98.81 92 ASP A O 1
ATOM 714 N N . TRP A 1 93 ? 6.355 8.047 -5.816 1 98.88 93 TRP A N 1
ATOM 715 C CA . TRP A 1 93 ? 6.992 9.047 -6.672 1 98.88 93 TRP A CA 1
ATOM 716 C C . TRP A 1 93 ? 7.867 9.992 -5.855 1 98.88 93 TRP A C 1
ATOM 718 O O . TRP A 1 93 ? 9.008 10.273 -6.23 1 98.88 93 TRP A O 1
ATOM 728 N N . SER A 1 94 ? 7.375 10.492 -4.77 1 98.94 94 SER A N 1
ATOM 729 C CA . SER A 1 94 ? 8.07 11.492 -3.963 1 98.94 94 SER A CA 1
ATOM 730 C C . SER A 1 94 ? 9.367 10.938 -3.385 1 98.94 94 SER A C 1
ATOM 732 O O . SER A 1 94 ? 10.375 11.641 -3.324 1 98.94 94 SER A O 1
ATOM 734 N N . SER A 1 95 ? 9.289 9.648 -2.992 1 98.81 95 SER A N 1
ATOM 735 C CA . SER A 1 95 ? 10.438 9.031 -2.344 1 98.81 95 SER A CA 1
ATOM 736 C C . SER A 1 95 ? 11.617 8.914 -3.303 1 98.81 95 SER A C 1
ATOM 738 O O . SER A 1 95 ? 12.766 8.773 -2.873 1 98.81 95 SER A O 1
ATOM 740 N N . ARG A 1 96 ? 11.375 9.008 -4.605 1 98.62 96 ARG A N 1
ATOM 741 C CA . ARG A 1 96 ? 12.438 8.961 -5.598 1 98.62 96 ARG A CA 1
ATOM 742 C C . ARG A 1 96 ? 13.211 10.273 -5.637 1 98.62 96 ARG A C 1
ATOM 744 O O . ARG A 1 96 ? 14.328 10.328 -6.148 1 98.62 96 ARG A O 1
ATOM 751 N N . ILE A 1 97 ? 12.602 11.352 -5.199 1 98.75 97 ILE A N 1
ATOM 752 C CA . ILE A 1 97 ? 13.188 12.688 -5.176 1 98.75 97 ILE A CA 1
ATOM 753 C C . ILE A 1 97 ? 13.812 12.953 -3.809 1 98.75 97 ILE A C 1
ATOM 755 O O . ILE A 1 97 ? 14.953 13.414 -3.717 1 98.75 97 ILE A O 1
ATOM 759 N N . GLU A 1 98 ? 13.055 12.68 -2.797 1 98.62 98 GLU A N 1
ATOM 760 C CA . GLU A 1 98 ? 13.438 12.852 -1.397 1 98.62 98 GLU A CA 1
ATOM 761 C C . GLU A 1 98 ? 13.109 11.602 -0.584 1 98.62 98 GLU A C 1
ATOM 763 O O . GLU A 1 98 ? 11.945 11.312 -0.312 1 98.62 98 GLU A O 1
ATOM 768 N N . LYS A 1 99 ? 14.156 10.859 -0.171 1 98 99 LYS A N 1
ATOM 769 C CA . LYS A 1 99 ? 13.945 9.633 0.584 1 98 99 LYS A CA 1
ATOM 770 C C . LYS A 1 99 ? 13.125 9.891 1.842 1 98 99 LYS A C 1
ATOM 772 O O . LYS A 1 99 ? 12.18 9.156 2.137 1 98 99 LYS A O 1
ATOM 777 N N . ASP A 1 100 ? 13.672 10.922 2.576 1 98.75 100 ASP A N 1
ATOM 778 C CA . ASP A 1 100 ? 12.898 11.344 3.74 1 98.75 100 ASP A CA 1
ATOM 779 C C . ASP A 1 100 ? 11.695 12.188 3.326 1 98.75 100 ASP A C 1
ATOM 781 O O . ASP A 1 100 ? 11.695 13.406 3.51 1 98.75 100 ASP A O 1
ATOM 785 N N . VAL A 1 101 ? 10.711 11.609 2.811 1 98.94 101 VAL A N 1
ATOM 786 C CA . VAL A 1 101 ? 9.562 12.258 2.186 1 98.94 101 VAL A CA 1
ATOM 787 C C . VAL A 1 101 ? 8.938 13.258 3.154 1 98.94 101 VAL A C 1
ATOM 789 O O . VAL A 1 101 ? 8.562 14.367 2.758 1 98.94 101 VAL A O 1
ATOM 792 N N . PHE A 1 102 ? 8.867 12.906 4.492 1 98.94 102 PHE A N 1
ATOM 793 C CA . PHE A 1 102 ? 8.172 13.742 5.461 1 98.94 102 PHE A CA 1
ATOM 794 C C . PHE A 1 102 ? 9.125 14.742 6.094 1 98.94 102 PHE A C 1
ATOM 796 O O . P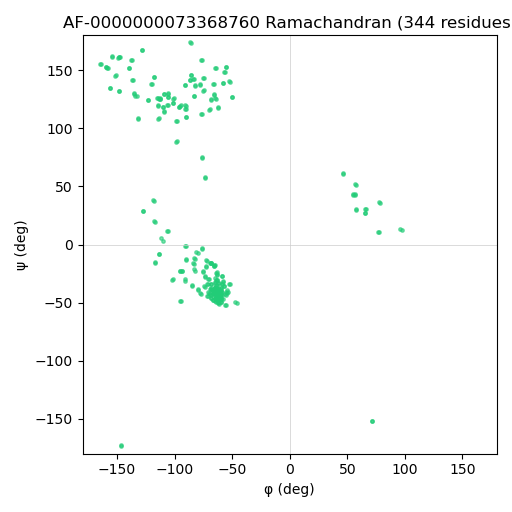HE A 1 102 ? 8.734 15.508 6.98 1 98.94 102 PHE A O 1
ATOM 803 N N . GLN A 1 103 ? 10.453 14.703 5.715 1 98.81 103 GLN A N 1
ATOM 804 C CA . GLN A 1 103 ? 11.469 15.734 5.898 1 98.81 103 GLN A CA 1
ATOM 805 C C . GLN A 1 103 ? 11.625 16.094 7.375 1 98.81 103 GLN A C 1
ATOM 807 O O . GLN A 1 103 ? 11.82 17.25 7.719 1 98.81 103 GLN A O 1
ATOM 812 N N . HIS A 1 104 ? 11.359 15.062 8.18 1 98.75 104 HIS A N 1
ATOM 813 C CA . HIS A 1 104 ? 11.602 15.141 9.609 1 98.75 104 HIS A CA 1
ATOM 814 C C . HIS A 1 104 ? 10.695 16.172 10.273 1 98.75 104 HIS A C 1
ATOM 816 O O . HIS A 1 104 ? 11.109 16.859 11.203 1 98.75 104 HIS A O 1
ATOM 822 N N . LYS A 1 105 ? 9.531 16.312 9.688 1 98.81 105 LYS A N 1
ATOM 823 C CA . LYS A 1 105 ? 8.531 17.172 10.305 1 98.81 105 LYS A CA 1
ATOM 824 C C . LYS A 1 105 ? 7.77 16.438 11.406 1 98.81 105 LYS A C 1
ATOM 826 O O . LYS A 1 105 ? 7.422 15.273 11.258 1 98.81 105 LYS A O 1
ATOM 831 N N . PRO A 1 106 ? 7.57 17.188 12.586 1 98.88 106 PRO A N 1
ATOM 832 C CA . PRO A 1 106 ? 6.605 16.625 13.531 1 98.88 106 PRO A CA 1
ATOM 833 C C . PRO A 1 106 ? 5.262 16.297 12.883 1 98.88 106 PRO A C 1
ATOM 835 O O . PRO A 1 106 ? 4.777 17.062 12.039 1 98.88 106 PRO A O 1
ATOM 838 N N . MET A 1 107 ? 4.691 15.141 13.305 1 98.94 107 MET A N 1
ATOM 839 C CA . MET A 1 107 ? 3.49 14.672 12.617 1 98.94 107 MET A CA 1
ATOM 840 C C . MET A 1 107 ? 2.436 14.211 13.617 1 98.94 107 MET A C 1
ATOM 842 O O . MET A 1 107 ? 2.754 13.523 14.594 1 98.94 107 MET A O 1
ATOM 846 N N . LEU A 1 108 ? 1.263 14.68 13.469 1 98.94 108 LEU A N 1
ATOM 847 C CA . LEU A 1 108 ? 0.077 14.016 14 1 98.94 108 LEU A CA 1
ATOM 848 C C . LEU A 1 108 ? -0.51 13.047 12.977 1 98.94 108 LEU A C 1
ATOM 850 O O . LEU A 1 108 ? -0.941 13.469 11.898 1 98.94 108 LEU A O 1
ATOM 854 N N . LEU A 1 109 ? -0.517 11.773 13.305 1 99 109 LEU A N 1
ATOM 855 C CA . LEU A 1 109 ? -0.959 10.727 12.383 1 99 109 LEU A CA 1
ATOM 856 C C . LEU A 1 109 ? -2.33 10.195 12.789 1 99 109 LEU A C 1
ATOM 858 O O . LEU A 1 109 ? -2.523 9.773 13.938 1 99 109 LEU A O 1
ATOM 862 N N . LEU A 1 110 ? -3.221 10.203 11.844 1 98.94 110 LEU A N 1
ATOM 863 C CA . LEU A 1 110 ? -4.617 9.883 12.117 1 98.94 110 LEU A CA 1
ATO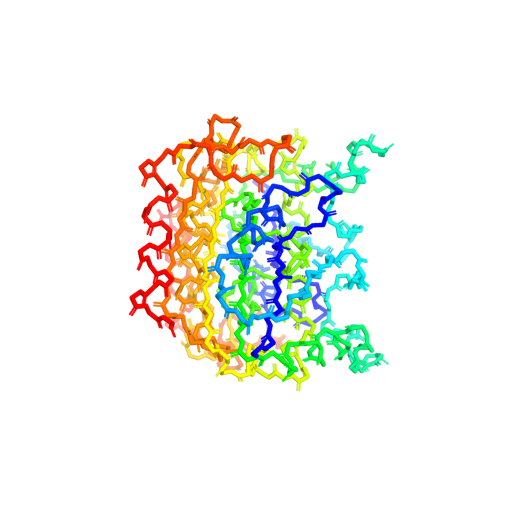M 864 C C . LEU A 1 110 ? -5.129 8.812 11.164 1 98.94 110 LEU A C 1
ATOM 866 O O . LEU A 1 110 ? -4.465 8.484 10.18 1 98.94 110 LEU A O 1
ATOM 870 N N . ALA A 1 111 ? -6.266 8.258 11.445 1 98.94 111 ALA A N 1
ATOM 871 C CA . ALA A 1 111 ? -7.074 7.438 10.555 1 98.94 111 ALA A CA 1
ATOM 872 C C . ALA A 1 111 ? -8.531 7.406 11.008 1 98.94 111 ALA A C 1
ATOM 874 O O . ALA A 1 111 ? -8.828 7.598 12.188 1 98.94 111 ALA A O 1
ATOM 875 N N . THR A 1 112 ? -9.352 7.23 10.125 1 98.94 112 THR A N 1
ATOM 876 C CA . THR A 1 112 ? -10.75 6.973 10.445 1 98.94 112 THR A CA 1
ATOM 877 C C . THR A 1 112 ? -11.391 6.062 9.398 1 98.94 112 THR A C 1
ATOM 879 O O . THR A 1 112 ? -10.797 5.816 8.344 1 98.94 112 THR A O 1
ATOM 882 N N . SER A 1 113 ? -12.453 5.477 9.719 1 98.62 113 SER A N 1
ATOM 883 C CA . SER A 1 113 ? -13.25 4.625 8.844 1 98.62 113 SER A CA 1
ATOM 884 C C . SER A 1 113 ? -14.711 4.59 9.289 1 98.62 113 SER A C 1
ATOM 886 O O . SER A 1 113 ? -15.039 5.004 10.406 1 98.62 113 SER A O 1
ATOM 888 N N . PRO A 1 114 ? -15.586 4.172 8.383 1 98.06 114 PRO A N 1
ATOM 889 C CA . PRO A 1 114 ? -16.969 3.941 8.82 1 98.06 114 PRO A CA 1
ATOM 890 C C . PRO A 1 114 ? -17.078 2.83 9.859 1 98.06 114 PRO A C 1
ATOM 892 O O . PRO A 1 114 ? -18.016 2.828 10.664 1 98.06 114 PRO A O 1
ATOM 895 N N . GLY A 1 115 ? -16.172 1.938 9.859 1 97.5 115 GLY A N 1
ATOM 896 C CA . GLY A 1 115 ? -16.234 0.789 10.75 1 97.5 115 GLY A CA 1
ATOM 897 C C . GLY A 1 115 ? -15.648 1.061 12.117 1 97.5 115 GLY A C 1
ATOM 898 O O . GLY A 1 115 ? -15.008 2.09 12.328 1 97.5 115 GLY A O 1
ATOM 899 N N . GLY A 1 116 ? -15.797 0.111 12.992 1 97.81 116 GLY A N 1
ATOM 900 C CA . GLY A 1 116 ? -15.445 0.268 14.398 1 97.81 116 GLY A CA 1
ATOM 901 C C . GLY A 1 116 ? -13.945 0.283 14.641 1 97.81 116 GLY A C 1
ATOM 902 O O . GLY A 1 116 ? -13.477 0.778 15.664 1 97.81 116 GLY A O 1
ATOM 903 N N . ARG A 1 117 ? -13.18 -0.196 13.719 1 97.5 117 ARG A N 1
ATOM 904 C CA . ARG A 1 117 ? -11.734 -0.255 13.914 1 97.5 117 ARG A CA 1
ATOM 905 C C . ARG A 1 117 ? -11.086 1.078 13.562 1 97.5 117 ARG A C 1
ATOM 907 O O . ARG A 1 117 ? -9.906 1.302 13.867 1 97.5 117 ARG A O 1
ATOM 914 N N . GLY A 1 118 ? -11.719 2.02 12.852 1 98.62 118 GLY A N 1
ATOM 915 C CA . GLY A 1 118 ? -11.242 3.369 12.586 1 98.62 118 GLY A CA 1
ATOM 916 C C . GLY A 1 118 ? -9.992 3.404 11.719 1 98.62 118 GLY A C 1
ATOM 917 O O . GLY A 1 118 ? -9.133 4.27 11.898 1 98.62 118 GLY A O 1
ATOM 918 N N . GLY A 1 119 ? -9.812 2.422 10.914 1 98.5 119 GLY A N 1
ATOM 919 C CA . GLY A 1 119 ? -8.633 2.4 10.07 1 98.5 119 GLY A CA 1
ATOM 920 C C . GLY A 1 119 ? -7.375 1.973 10.805 1 98.5 119 GLY A C 1
ATOM 921 O O . GLY A 1 119 ? -6.285 2.475 10.523 1 98.5 119 GLY A O 1
ATOM 922 N N . ALA A 1 120 ? -7.516 1.058 11.719 1 98.06 120 ALA A N 1
ATOM 923 C CA . ALA A 1 120 ? -6.414 0.684 12.609 1 98.06 120 ALA A CA 1
ATOM 924 C C . ALA A 1 120 ? -5.305 -0.023 11.836 1 98.06 120 ALA A C 1
ATOM 926 O O . ALA A 1 120 ? -4.125 0.121 12.156 1 98.06 120 ALA A O 1
ATOM 927 N N . SER A 1 121 ? -5.672 -0.803 10.797 1 97.62 121 SER A N 1
ATOM 928 C CA . SER A 1 121 ? -4.66 -1.539 10.047 1 97.62 121 SER A CA 1
ATOM 929 C C . SER A 1 121 ? -3.711 -0.591 9.32 1 97.62 121 SER A C 1
ATOM 931 O O . SER A 1 121 ? -2.492 -0.677 9.492 1 97.62 121 SER A O 1
ATOM 933 N N . VAL A 1 122 ? -4.277 0.369 8.617 1 98.5 122 VAL A N 1
ATOM 934 C CA . VAL A 1 122 ? -3.445 1.287 7.848 1 98.5 122 VAL A CA 1
ATOM 935 C C . VAL A 1 122 ? -2.701 2.227 8.789 1 98.5 122 VAL A C 1
ATOM 937 O O . VAL A 1 122 ? -1.563 2.617 8.523 1 98.5 122 VAL A O 1
ATOM 940 N N . LEU A 1 123 ? -3.311 2.596 9.883 1 98.75 123 LEU A N 1
ATOM 941 C CA . LEU A 1 123 ? -2.643 3.418 10.891 1 98.75 123 LEU A CA 1
ATOM 942 C C . LEU A 1 123 ? -1.414 2.705 11.445 1 98.75 123 LEU A C 1
ATOM 944 O O . LEU A 1 123 ? -0.341 3.303 11.555 1 98.75 123 LEU A O 1
ATOM 948 N N . GLY A 1 124 ? -1.578 1.409 11.742 1 98.19 124 GLY A N 1
ATOM 949 C CA . GLY A 1 124 ? -0.462 0.622 12.242 1 98.19 124 GLY A CA 1
ATOM 950 C C . GLY A 1 124 ? 0.679 0.509 11.25 1 98.19 124 GLY A C 1
ATOM 951 O O . GLY A 1 124 ? 1.848 0.641 11.617 1 98.19 124 GLY A O 1
ATOM 952 N N . ILE A 1 125 ? 0.377 0.315 10.039 1 98 125 ILE A N 1
ATOM 953 C CA . ILE A 1 125 ? 1.377 0.223 8.984 1 98 125 ILE A CA 1
ATOM 954 C C . ILE A 1 125 ? 2.131 1.545 8.867 1 98 125 ILE A C 1
ATOM 956 O O . ILE A 1 125 ? 3.365 1.562 8.836 1 98 125 ILE A O 1
ATOM 960 N N . ALA A 1 126 ? 1.4 2.633 8.906 1 98.62 126 ALA A N 1
ATOM 961 C CA . ALA A 1 126 ? 2.004 3.959 8.781 1 98.62 126 ALA A CA 1
ATOM 962 C C . ALA A 1 126 ? 2.887 4.27 9.992 1 98.62 126 ALA A C 1
ATOM 964 O O . ALA A 1 126 ? 3.99 4.801 9.836 1 98.62 126 ALA A O 1
ATOM 965 N N . GLN A 1 127 ? 2.398 3.936 11.156 1 98.69 127 GLN A N 1
ATOM 966 C CA . GLN A 1 127 ? 3.17 4.176 12.375 1 98.69 127 GLN A CA 1
ATOM 967 C C . GLN A 1 127 ? 4.516 3.451 12.32 1 98.69 127 GLN A C 1
ATOM 969 O O . GLN A 1 127 ? 5.52 3.967 12.812 1 98.69 127 GLN A O 1
ATOM 974 N N . THR A 1 128 ? 4.488 2.35 11.719 1 97.62 128 THR A N 1
ATOM 975 C CA . THR A 1 128 ? 5.684 1.52 11.656 1 97.62 128 THR A CA 1
ATOM 976 C C . THR A 1 128 ? 6.637 2.025 10.578 1 97.62 128 THR A C 1
ATOM 978 O O . THR A 1 128 ? 7.852 2.086 10.789 1 97.62 128 THR A O 1
ATOM 981 N N . LEU A 1 129 ? 6.156 2.461 9.469 1 97.69 129 LEU A N 1
ATOM 982 C CA . LEU A 1 129 ? 7.008 2.656 8.305 1 97.69 129 LEU A CA 1
ATOM 983 C C . LEU A 1 129 ? 7.363 4.129 8.125 1 97.69 129 LEU A C 1
ATOM 985 O O . LEU A 1 129 ? 8.461 4.457 7.664 1 97.69 129 LEU A O 1
ATOM 989 N N . PHE A 1 130 ? 6.496 5.039 8.547 1 98.81 130 PHE A N 1
ATOM 990 C CA . PHE A 1 130 ? 6.648 6.453 8.219 1 98.81 130 PHE A CA 1
ATOM 991 C C . PHE A 1 130 ? 7.93 7.012 8.82 1 98.81 130 PHE A C 1
ATOM 993 O O . PHE A 1 130 ? 8.609 7.832 8.203 1 98.81 130 PHE A O 1
ATOM 1000 N N . PRO A 1 131 ? 8.305 6.59 10.055 1 98.81 131 PRO A N 1
ATOM 1001 C CA . PRO A 1 131 ? 9.539 7.129 10.625 1 98.81 131 PRO A CA 1
ATOM 1002 C C . PRO A 1 131 ? 10.766 6.84 9.75 1 98.81 131 PRO A C 1
ATOM 1004 O O . PRO A 1 131 ? 11.695 7.645 9.703 1 98.81 131 PRO A O 1
ATOM 1007 N N . ARG A 1 132 ? 10.805 5.809 8.961 1 98.06 132 ARG A N 1
ATOM 1008 C CA . ARG A 1 132 ? 11.898 5.457 8.062 1 98.06 132 ARG A CA 1
ATOM 1009 C C . ARG A 1 132 ? 12.008 6.453 6.914 1 98.06 132 ARG A C 1
ATOM 1011 O O . ARG A 1 132 ? 13.039 6.523 6.242 1 98.06 132 ARG A O 1
ATOM 1018 N N . TYR A 1 133 ? 10.961 7.203 6.762 1 98.69 133 TYR A N 1
ATOM 1019 C CA . TYR A 1 133 ? 10.914 8.148 5.652 1 98.69 133 TYR A CA 1
ATOM 1020 C C . TYR A 1 133 ? 10.82 9.578 6.16 1 98.69 133 TYR A C 1
ATOM 1022 O O . TYR A 1 133 ? 10.258 10.453 5.488 1 98.69 133 TYR A O 1
ATOM 1030 N N . GLY A 1 134 ? 11.227 9.734 7.43 1 98.81 134 GLY A N 1
ATOM 1031 C CA . GLY A 1 134 ? 11.453 11.07 7.961 1 98.81 134 GLY A CA 1
ATOM 1032 C C . GLY A 1 134 ? 10.258 11.617 8.727 1 98.81 134 GLY A C 1
ATOM 1033 O O . GLY A 1 134 ? 10.203 12.812 9.023 1 98.81 134 GLY A O 1
ATOM 1034 N N . ALA A 1 135 ? 9.297 10.812 9.062 1 98.88 135 ALA A N 1
ATOM 1035 C CA . ALA A 1 135 ? 8.188 11.297 9.883 1 98.88 135 ALA A CA 1
ATOM 1036 C C . ALA A 1 135 ? 8.555 11.281 11.367 1 98.88 135 ALA A C 1
ATOM 1038 O O . ALA A 1 135 ? 9.055 10.273 11.875 1 98.88 135 ALA A O 1
ATOM 1039 N N . GLU A 1 136 ? 8.383 12.328 12.016 1 98.88 136 GLU A N 1
ATOM 1040 C CA . GLU A 1 136 ? 8.461 12.367 13.469 1 98.88 136 GLU A CA 1
ATOM 1041 C C . GLU A 1 136 ? 7.07 12.305 14.102 1 98.88 136 GLU A C 1
ATOM 1043 O O . GLU A 1 136 ? 6.5 13.344 14.453 1 98.88 136 GLU A O 1
ATOM 1048 N N . ILE A 1 137 ? 6.633 11.148 14.328 1 98.94 137 ILE A N 1
ATOM 1049 C CA . ILE A 1 137 ? 5.27 10.969 14.82 1 98.94 137 ILE A CA 1
ATOM 1050 C C . ILE A 1 137 ? 5.211 11.312 16.297 1 98.94 137 ILE A C 1
ATOM 1052 O O . ILE A 1 137 ? 5.762 10.594 17.141 1 98.94 137 ILE A O 1
ATOM 1056 N N . LYS A 1 138 ? 4.527 12.375 16.578 1 98.88 138 LYS A N 1
ATOM 1057 C CA . LYS A 1 138 ? 4.434 12.867 17.953 1 98.88 138 LYS A CA 1
ATOM 1058 C C . LYS A 1 138 ? 3.17 12.352 18.641 1 98.88 138 LYS A C 1
ATOM 1060 O O . LYS A 1 138 ? 3.102 12.305 19.859 1 98.88 138 LYS A O 1
ATOM 1065 N N . GLY A 1 139 ? 2.184 11.984 17.844 1 98.81 139 GLY A N 1
ATOM 1066 C CA . GLY A 1 139 ? 0.91 11.453 18.297 1 98.81 139 GLY A CA 1
ATOM 1067 C C . GLY A 1 139 ? 0.113 10.773 17.203 1 98.81 139 GLY A C 1
ATOM 1068 O O . GLY A 1 139 ? 0.294 11.07 16.031 1 98.81 139 GLY A O 1
ATOM 1069 N N . SER A 1 140 ? -0.703 9.906 17.641 1 98.88 140 SER A N 1
ATOM 1070 C CA . SER A 1 140 ? -1.585 9.203 16.719 1 98.88 140 SER A CA 1
ATOM 1071 C C . SER A 1 140 ? -2.982 9.039 17.297 1 98.88 140 SER A C 1
ATOM 1073 O O . SER A 1 140 ? -3.15 9.023 18.516 1 98.88 140 SER A O 1
ATOM 1075 N N . PHE A 1 141 ? -3.922 8.977 16.438 1 98.88 141 PHE A N 1
ATOM 1076 C CA . PHE A 1 141 ? -5.312 8.891 16.875 1 98.88 141 PHE A CA 1
ATOM 1077 C C . PHE A 1 141 ? -6.176 8.258 15.789 1 98.88 141 PHE A C 1
ATOM 1079 O O . PHE A 1 141 ? -6.004 8.539 14.602 1 98.88 141 PHE A O 1
ATOM 1086 N N . SER A 1 142 ? -7.031 7.336 16.141 1 98.88 142 SER A N 1
ATOM 1087 C CA . SER A 1 142 ? -8.008 6.699 15.266 1 98.88 142 SER A CA 1
ATOM 1088 C C . SER A 1 142 ? -9.43 7.039 15.688 1 98.88 142 SER A C 1
ATOM 1090 O O . SER A 1 142 ? -9.781 6.91 16.859 1 98.88 142 SER A O 1
ATOM 1092 N N . LEU A 1 143 ? -10.211 7.539 14.773 1 98.94 143 LEU A N 1
ATOM 1093 C CA . LEU A 1 143 ? -11.617 7.82 15.031 1 98.94 143 LEU A CA 1
ATOM 1094 C C . LEU A 1 143 ? -12.508 6.695 14.516 1 98.94 143 LEU A C 1
ATOM 1096 O O . LEU A 1 143 ? -12.695 6.551 13.305 1 98.94 143 LEU A O 1
ATOM 1100 N N . PRO A 1 144 ? -13.062 5.871 15.43 1 98.81 144 PRO A N 1
ATOM 1101 C CA . PRO A 1 144 ? -13.938 4.789 14.961 1 98.81 144 PRO A CA 1
ATOM 1102 C C . PRO A 1 144 ? -15.32 5.281 14.547 1 98.81 144 PRO A C 1
ATOM 1104 O O . PRO A 1 144 ? -15.75 6.359 14.969 1 98.81 144 PRO A O 1
ATOM 1107 N N . VAL A 1 145 ? -15.984 4.492 13.742 1 98.56 145 VAL A N 1
ATOM 1108 C CA . VAL A 1 145 ? -17.375 4.711 13.375 1 98.56 145 VAL A CA 1
ATOM 1109 C C . VAL A 1 145 ? -17.594 6.176 13 1 98.56 145 VAL A C 1
ATOM 1111 O O . VAL A 1 145 ? -18.422 6.859 13.602 1 98.56 145 VAL A O 1
ATOM 1114 N N . PHE A 1 146 ? -16.906 6.637 12 1 98.75 146 PHE A N 1
ATOM 1115 C CA . PHE A 1 146 ? -16.875 8.039 11.586 1 98.75 146 PHE A CA 1
ATOM 1116 C C . PHE A 1 146 ? -18.281 8.617 11.539 1 98.75 146 PHE A C 1
ATOM 1118 O O . PHE A 1 146 ? -18.531 9.711 12.055 1 98.75 146 PHE A O 1
ATOM 1125 N N . GLY A 1 147 ? -19.234 7.934 10.875 1 98.12 147 GLY A N 1
ATOM 1126 C CA . GLY A 1 147 ? -20.578 8.43 10.688 1 98.12 147 GLY A CA 1
ATOM 1127 C C . GLY A 1 147 ? -21.25 8.852 11.984 1 98.12 147 GLY A C 1
ATOM 1128 O O . GLY A 1 147 ? -21.984 9.836 12.016 1 98.12 147 GLY A O 1
ATOM 1129 N N . SER A 1 148 ? -20.969 8.195 13.07 1 98.38 148 SER A N 1
ATOM 1130 C CA . SER A 1 148 ? -21.594 8.469 14.359 1 98.38 148 SER A CA 1
ATOM 1131 C C . SER A 1 148 ? -20.75 9.445 15.18 1 98.38 148 SER A C 1
ATOM 1133 O O . SER A 1 148 ? -21.281 10.164 16.016 1 98.38 148 SER A O 1
ATOM 1135 N N . ASN A 1 149 ? -19.453 9.492 14.852 1 98.88 149 ASN A N 1
ATOM 1136 C CA . ASN A 1 149 ? -18.578 10.195 15.773 1 98.88 149 ASN A CA 1
ATOM 1137 C C . ASN A 1 149 ? -18.062 11.5 15.172 1 98.88 149 ASN A C 1
ATOM 1139 O O . ASN A 1 149 ? -17.297 12.227 15.812 1 98.88 149 ASN A O 1
ATOM 1143 N N . PHE A 1 150 ? -18.5 11.82 14.023 1 98.88 150 PHE A N 1
ATOM 1144 C CA . PHE A 1 150 ? -18.125 13.055 13.344 1 98.88 150 PHE A CA 1
ATOM 1145 C C . PHE A 1 150 ? -19.359 13.758 12.781 1 98.88 150 PHE A C 1
ATOM 1147 O O . PHE A 1 150 ? -20.188 13.133 12.102 1 98.88 150 PHE A O 1
ATOM 1154 N N . ASP A 1 151 ? -19.484 14.984 13.102 1 98.56 151 ASP A N 1
ATOM 1155 C CA . ASP A 1 151 ? -20.594 15.797 12.594 1 98.56 151 ASP A CA 1
ATOM 1156 C C . ASP A 1 151 ? -20.219 16.484 11.281 1 98.56 151 ASP A C 1
ATOM 1158 O O . ASP A 1 151 ? -19.422 17.422 11.273 1 98.56 151 ASP A O 1
ATOM 1162 N N . LEU A 1 152 ? -20.766 16.094 10.203 1 97 152 LEU A N 1
ATOM 1163 C CA . LEU A 1 152 ? -20.422 16.594 8.875 1 97 152 LEU A CA 1
ATOM 1164 C C . LEU A 1 152 ? -20.875 18.031 8.695 1 97 152 LEU A C 1
ATOM 1166 O O . LEU A 1 152 ? -20.281 18.781 7.93 1 97 152 LEU A O 1
ATOM 1170 N N . GLN A 1 153 ? -21.922 18.406 9.352 1 96.62 153 GLN A N 1
ATOM 1171 C CA . GLN A 1 153 ? -22.438 19.766 9.234 1 96.62 153 GLN A CA 1
ATOM 1172 C C . GLN A 1 153 ? -21.516 20.766 9.938 1 96.62 153 GLN A C 1
ATOM 1174 O O . GLN A 1 153 ? -21.188 21.828 9.383 1 96.62 153 GLN A O 1
ATOM 1179 N N . GLU A 1 154 ? -21.094 20.406 11.109 1 97.19 154 GLU A N 1
ATOM 1180 C CA . GLU A 1 154 ? -20.219 21.281 11.883 1 97.19 154 GLU A CA 1
ATOM 1181 C C . GLU A 1 154 ? -18.75 21 11.586 1 97.19 154 GLU A C 1
ATOM 1183 O O . GLU A 1 154 ? -17.875 21.781 11.969 1 97.19 154 GLU A O 1
ATOM 1188 N N . ASN A 1 155 ? -18.484 19.875 10.906 1 97.44 155 ASN A N 1
ATOM 1189 C CA . ASN A 1 155 ? -17.141 19.438 10.539 1 97.44 155 ASN A CA 1
ATOM 1190 C C . ASN A 1 155 ? -16.25 19.297 11.766 1 97.44 155 ASN A C 1
ATOM 1192 O O . ASN A 1 155 ? -15.156 19.859 11.812 1 97.44 155 ASN A O 1
ATOM 1196 N N . LYS A 1 156 ? -16.734 18.578 12.727 1 98.44 156 LYS A N 1
ATOM 1197 C CA . LYS A 1 156 ? -15.961 18.297 13.938 1 98.44 156 LYS A CA 1
ATOM 1198 C C . LYS A 1 156 ? -16.312 16.938 14.516 1 98.44 156 LYS A C 1
ATOM 1200 O O . LYS A 1 156 ? -17.359 16.375 14.188 1 98.44 156 LYS A O 1
ATOM 1205 N N . ILE A 1 157 ? -15.469 16.391 15.352 1 98.88 157 ILE A N 1
ATOM 1206 C CA . ILE A 1 157 ? -15.789 15.188 16.094 1 98.88 157 ILE A CA 1
ATOM 1207 C C . ILE A 1 157 ? -16.938 15.461 17.062 1 98.88 157 ILE A C 1
ATOM 1209 O O . ILE A 1 157 ? -16.875 16.391 17.859 1 98.88 157 ILE A O 1
ATOM 1213 N N . SER A 1 158 ? -17.953 14.641 16.938 1 98.69 158 SER A N 1
ATOM 1214 C CA . SER A 1 158 ? -19.172 14.875 17.719 1 98.69 158 SER A CA 1
ATOM 1215 C C . SER A 1 158 ? -19.109 14.141 19.047 1 98.69 158 SER A C 1
ATOM 1217 O O . SER A 1 158 ? -19.719 14.57 20.031 1 98.69 158 SER A O 1
ATOM 1219 N N . ASN A 1 159 ? -18.438 13.023 19.062 1 98.69 159 ASN A N 1
ATOM 1220 C CA . ASN A 1 159 ? -18.25 12.289 20.297 1 98.69 159 ASN A CA 1
ATOM 1221 C C . ASN A 1 159 ? -17.312 13.031 21.25 1 98.69 159 ASN A C 1
ATOM 1223 O O . ASN A 1 159 ? -16.125 13.141 21 1 98.69 159 ASN A O 1
ATOM 1227 N N . VAL A 1 160 ? -17.828 13.43 22.375 1 98.5 160 VAL A N 1
ATOM 1228 C CA . VAL A 1 160 ? -17.125 14.328 23.281 1 98.5 160 VAL A CA 1
ATOM 1229 C C . VAL A 1 160 ? -15.883 13.641 23.828 1 98.5 160 VAL A C 1
ATOM 1231 O O . VAL A 1 160 ? -14.82 14.25 23.922 1 98.5 160 VAL A O 1
ATOM 1234 N N . GLU A 1 161 ? -16 12.406 24.188 1 98.69 161 GLU A N 1
ATOM 1235 C CA . GLU A 1 161 ? -14.875 11.68 24.75 1 98.69 161 GLU A CA 1
ATOM 1236 C C . GLU A 1 161 ? -13.75 11.539 23.719 1 98.69 161 GLU A C 1
ATOM 1238 O O . GLU A 1 161 ? -12.578 11.766 24.047 1 98.69 161 GLU A O 1
ATOM 1243 N N . LEU A 1 162 ? -14.062 11.18 22.531 1 98.88 162 LEU A N 1
ATOM 1244 C CA . LEU A 1 162 ? -13.062 11.023 21.469 1 98.88 162 LEU A CA 1
ATOM 1245 C C . LEU A 1 162 ? -12.461 12.367 21.094 1 98.88 162 LEU A C 1
ATOM 1247 O O . LEU A 1 162 ? -11.258 12.461 20.828 1 98.88 162 LEU A O 1
ATOM 1251 N N . ASP A 1 163 ? -13.281 13.391 21.062 1 98.88 163 ASP A N 1
ATOM 1252 C CA . ASP A 1 163 ? -12.789 14.742 20.781 1 98.88 163 ASP A CA 1
ATOM 1253 C C . ASP A 1 163 ? -11.773 15.18 21.844 1 98.88 163 ASP A C 1
ATOM 1255 O O . ASP A 1 163 ? -10.719 15.727 21.5 1 98.88 163 ASP A O 1
ATOM 1259 N N . ASN A 1 164 ? -12.062 14.922 23.094 1 98.81 164 ASN A N 1
ATOM 1260 C CA . ASN A 1 164 ? -11.156 15.273 24.172 1 98.81 164 ASN A CA 1
ATOM 1261 C C . ASN A 1 164 ? -9.852 14.492 24.094 1 98.81 164 ASN A C 1
ATOM 1263 O O . ASN A 1 164 ? -8.781 15.031 24.391 1 98.81 164 ASN A O 1
ATOM 1267 N N . GLU A 1 165 ? -9.984 13.25 23.703 1 98.88 165 GLU A N 1
ATOM 1268 C CA . GLU A 1 165 ? -8.773 12.438 23.531 1 98.88 165 GLU A CA 1
ATOM 1269 C C . GLU A 1 165 ? -7.844 13.055 22.5 1 98.88 165 GLU A C 1
ATOM 1271 O O . GLU A 1 165 ? -6.641 13.195 22.75 1 98.88 165 GLU A O 1
ATOM 1276 N N . LEU A 1 166 ? -8.383 13.461 21.391 1 98.94 166 LEU A N 1
ATOM 1277 C CA . LEU A 1 166 ? -7.582 14.078 20.344 1 98.94 166 LEU A CA 1
ATOM 1278 C C . LEU A 1 166 ? -6.977 15.398 20.812 1 98.94 166 LEU A C 1
ATOM 1280 O O . LEU A 1 166 ? -5.785 15.641 20.625 1 98.94 166 LEU A O 1
ATOM 1284 N N . LYS A 1 167 ? -7.77 16.203 21.438 1 98.81 167 LYS A N 1
ATOM 1285 C CA . LYS A 1 167 ? -7.293 17.484 21.938 1 98.81 167 LYS A CA 1
ATOM 1286 C C . LYS A 1 167 ? -6.164 17.297 22.953 1 98.81 167 LYS A C 1
ATOM 1288 O O . LYS A 1 167 ? -5.188 18.047 22.953 1 98.81 167 LYS A O 1
ATOM 1293 N N . ASN A 1 168 ? -6.309 16.297 23.766 1 98.81 168 ASN A N 1
ATOM 1294 C CA . ASN A 1 168 ? -5.277 16.016 24.766 1 98.81 168 ASN A CA 1
ATOM 1295 C C . ASN A 1 168 ? -3.975 15.57 24.109 1 98.81 168 ASN A C 1
ATOM 1297 O O . ASN A 1 168 ? -2.889 15.938 24.547 1 98.81 168 ASN A O 1
ATOM 1301 N N . ILE A 1 169 ? -4.082 14.766 23.078 1 98.88 169 ILE A N 1
ATOM 1302 C CA . ILE A 1 169 ? -2.904 14.32 22.328 1 98.88 169 ILE A CA 1
ATOM 1303 C C . ILE A 1 169 ? -2.178 15.531 21.75 1 98.88 169 ILE A C 1
ATOM 1305 O O . ILE A 1 169 ? -0.955 15.641 21.859 1 98.88 169 ILE A O 1
ATOM 1309 N N . ILE A 1 170 ? -2.916 16.422 21.156 1 98.81 170 ILE A N 1
ATOM 1310 C CA . ILE A 1 170 ? -2.328 17.609 20.531 1 98.81 170 ILE A CA 1
ATOM 1311 C C . ILE A 1 170 ? -1.675 18.469 21.609 1 98.81 170 ILE A C 1
ATOM 1313 O O . ILE A 1 170 ? -0.521 18.891 21.453 1 98.81 170 ILE A O 1
ATOM 1317 N N . LYS A 1 171 ? -2.311 18.703 22.703 1 98 171 LYS A N 1
ATOM 1318 C CA . LYS A 1 171 ? -1.814 19.562 23.766 1 98 171 LYS A CA 1
ATOM 1319 C C . LYS A 1 171 ? -0.553 18.984 24.406 1 98 171 LYS A C 1
ATOM 1321 O O . LYS A 1 171 ? 0.385 19.719 24.719 1 98 171 LYS A O 1
ATOM 1326 N N . SER A 1 172 ? -0.573 17.703 24.5 1 98.31 172 SER A N 1
ATOM 1327 C CA . SER A 1 172 ? 0.506 17.062 25.25 1 98.31 172 SER A CA 1
ATOM 1328 C C . SER A 1 172 ? 1.743 16.875 24.375 1 98.31 172 SER A C 1
ATOM 1330 O O . SER A 1 172 ? 2.863 16.812 24.875 1 98.31 172 SER A O 1
ATOM 1332 N N . ASN A 1 173 ? 1.599 16.875 23.078 1 98.31 173 ASN A N 1
ATOM 1333 C CA . ASN A 1 173 ? 2.705 16.422 22.25 1 98.31 173 ASN A CA 1
ATOM 1334 C C . ASN A 1 173 ? 3.223 17.531 21.344 1 98.31 173 ASN A C 1
ATOM 1336 O O . ASN A 1 173 ? 4.305 17.406 20.766 1 98.31 173 ASN A O 1
ATOM 1340 N N . PHE A 1 174 ? 2.441 18.531 21.219 1 96.94 174 PHE A N 1
ATOM 1341 C CA . PHE A 1 174 ? 2.84 19.609 20.312 1 96.94 174 PHE A CA 1
ATOM 1342 C C . PHE A 1 174 ? 2.836 20.953 21.047 1 96.94 174 PHE A C 1
ATOM 1344 O O . PHE A 1 174 ? 3.682 21.812 20.781 1 96.94 174 PHE A O 1
ATOM 1351 N N . MET B 1 1 ? -2.725 -29.578 -13.805 1 95.38 1 MET B N 1
ATOM 1352 C CA . MET B 1 1 ? -2.895 -28.516 -12.812 1 95.38 1 MET B CA 1
ATOM 1353 C C . MET B 1 1 ? -2.518 -27.156 -13.406 1 95.38 1 MET B C 1
ATOM 1355 O O . MET B 1 1 ? -1.536 -27.047 -14.141 1 95.38 1 MET B O 1
ATOM 1359 N N . LYS B 1 2 ? -3.293 -26.078 -13.281 1 98.69 2 LYS B N 1
ATOM 1360 C CA . LYS B 1 2 ? -3.021 -24.766 -13.844 1 98.69 2 LYS B CA 1
ATOM 1361 C C . LYS B 1 2 ? -2.475 -23.812 -12.773 1 98.69 2 LYS B C 1
ATOM 1363 O O . LYS B 1 2 ? -3.072 -23.672 -11.703 1 98.69 2 LYS B O 1
ATOM 1368 N N . ILE B 1 3 ? -1.298 -23.234 -13.086 1 98.88 3 ILE B N 1
ATOM 1369 C CA . ILE B 1 3 ? -0.681 -22.266 -12.18 1 98.88 3 ILE B CA 1
ATOM 1370 C C . ILE B 1 3 ? -0.68 -20.891 -12.82 1 98.88 3 ILE B C 1
ATOM 1372 O O . ILE B 1 3 ? -0.269 -20.719 -13.969 1 98.88 3 ILE B O 1
ATOM 1376 N N . ILE B 1 4 ? -1.21 -19.938 -12.141 1 98.94 4 ILE B N 1
ATOM 1377 C CA . ILE B 1 4 ? -1.021 -18.531 -12.5 1 98.94 4 ILE B CA 1
ATOM 1378 C C . ILE B 1 4 ? 0.026 -17.906 -11.586 1 98.94 4 ILE B C 1
ATOM 1380 O O . ILE B 1 4 ? -0.085 -17.984 -10.359 1 98.94 4 ILE B O 1
ATOM 1384 N N . ALA B 1 5 ? 1.053 -17.406 -12.172 1 98.94 5 ALA B N 1
ATOM 1385 C CA . ALA B 1 5 ? 2.148 -16.781 -11.445 1 98.94 5 ALA B CA 1
ATOM 1386 C C . ALA B 1 5 ? 2.289 -15.305 -11.836 1 98.94 5 ALA B C 1
ATOM 1388 O O . ALA B 1 5 ? 2.037 -14.938 -12.984 1 98.94 5 ALA B O 1
ATOM 1389 N N . PHE B 1 6 ? 2.648 -14.477 -10.859 1 98.94 6 PHE B N 1
ATOM 1390 C CA . PHE B 1 6 ? 2.988 -13.109 -11.219 1 98.94 6 PHE B CA 1
ATOM 1391 C C . PHE B 1 6 ? 3.828 -12.453 -10.133 1 98.94 6 PHE B C 1
ATOM 1393 O O . PHE B 1 6 ? 3.824 -12.898 -8.984 1 98.94 6 PHE B O 1
ATOM 1400 N N . GLY B 1 7 ? 4.613 -11.531 -10.484 1 98.88 7 GLY B N 1
ATOM 1401 C CA . GLY B 1 7 ? 5.246 -10.594 -9.57 1 98.88 7 GLY B CA 1
ATOM 1402 C C . GLY B 1 7 ? 4.438 -9.328 -9.359 1 98.88 7 GLY B C 1
ATOM 1403 O O . GLY B 1 7 ? 3.844 -8.805 -10.305 1 98.88 7 GLY B O 1
ATOM 1404 N N . GLY B 1 8 ? 4.363 -8.914 -8.141 1 98.69 8 GLY B N 1
ATOM 1405 C CA . GLY B 1 8 ? 3.664 -7.68 -7.828 1 98.69 8 GLY B CA 1
ATOM 1406 C C . GLY B 1 8 ? 4.43 -6.438 -8.242 1 98.69 8 GLY B C 1
ATOM 1407 O O . GLY B 1 8 ? 4.699 -5.562 -7.418 1 98.69 8 GLY B O 1
ATOM 1408 N N . SER B 1 9 ? 4.754 -6.344 -9.508 1 97.81 9 SER B N 1
ATOM 1409 C CA . SER B 1 9 ? 5.605 -5.289 -10.047 1 97.81 9 SER B CA 1
ATOM 1410 C C . SER B 1 9 ? 5.273 -4.988 -11.5 1 97.81 9 SER B C 1
ATOM 1412 O O . SER B 1 9 ? 4.93 -5.895 -12.266 1 97.81 9 SER B O 1
ATOM 1414 N N . ASN B 1 10 ? 5.414 -3.703 -11.875 1 98.62 10 ASN B N 1
ATOM 1415 C CA . ASN B 1 10 ? 5.273 -3.357 -13.281 1 98.62 10 ASN B CA 1
ATOM 1416 C C . ASN B 1 10 ? 6.621 -3.039 -13.922 1 98.62 10 ASN B C 1
ATOM 1418 O O . ASN B 1 10 ? 6.676 -2.459 -15.008 1 98.62 10 ASN B O 1
ATOM 1422 N N . SER B 1 11 ? 7.688 -3.346 -13.227 1 98.56 11 SER B N 1
ATOM 1423 C CA . SER B 1 11 ? 9 -3.193 -13.844 1 98.56 11 SER B CA 1
ATOM 1424 C C . SER B 1 11 ? 9.18 -4.172 -15 1 98.56 11 SER B C 1
ATOM 1426 O O . SER B 1 11 ? 8.844 -5.352 -14.883 1 98.56 11 SER B O 1
ATOM 1428 N N . LYS B 1 12 ? 9.773 -3.707 -16.125 1 98.06 12 LYS B N 1
ATOM 1429 C CA . LYS B 1 12 ? 10.07 -4.586 -17.25 1 98.06 12 LYS B CA 1
ATOM 1430 C C . LYS B 1 12 ? 11.172 -5.582 -16.891 1 98.06 12 LYS B C 1
ATOM 1432 O O . LYS B 1 12 ? 11.359 -6.578 -17.594 1 98.06 12 LYS B O 1
ATOM 1437 N N . GLN B 1 13 ? 11.914 -5.379 -15.836 1 97.38 13 GLN B N 1
ATOM 1438 C CA . GLN B 1 13 ? 12.984 -6.242 -15.344 1 97.38 13 GLN B CA 1
ATOM 1439 C C . GLN B 1 13 ? 12.68 -6.754 -13.938 1 97.38 13 GLN B C 1
ATOM 1441 O O . GLN B 1 13 ? 13.578 -6.867 -13.102 1 97.38 13 GLN B O 1
ATOM 1446 N N . SER B 1 14 ? 11.469 -7.051 -13.719 1 98.31 14 SER B N 1
ATOM 1447 C CA . SER B 1 14 ? 11 -7.434 -12.391 1 98.31 14 SER B CA 1
ATOM 1448 C C . SER B 1 14 ? 11.68 -8.711 -11.914 1 98.31 14 SER B C 1
ATOM 1450 O O . SER B 1 14 ? 11.445 -9.789 -12.469 1 98.31 14 SER B O 1
ATOM 1452 N N . ILE B 1 15 ? 12.406 -8.57 -10.828 1 98.75 15 ILE B N 1
ATOM 1453 C CA . ILE B 1 15 ? 13.055 -9.734 -10.227 1 98.75 15 ILE B CA 1
ATOM 1454 C C . ILE B 1 15 ? 12.016 -10.602 -9.531 1 98.75 15 ILE B C 1
ATOM 1456 O O . ILE B 1 15 ? 12.172 -11.828 -9.445 1 98.75 15 ILE B O 1
ATOM 1460 N N . ASN B 1 16 ? 10.945 -10.031 -9.094 1 98.88 16 ASN B N 1
ATOM 1461 C CA . ASN B 1 16 ? 9.891 -10.812 -8.461 1 98.88 16 ASN B CA 1
ATOM 1462 C C . ASN B 1 16 ? 9.094 -11.617 -9.477 1 98.88 16 ASN B C 1
ATOM 1464 O O . ASN B 1 16 ? 8.641 -12.727 -9.188 1 98.88 16 ASN B O 1
ATOM 1468 N N . LYS B 1 17 ? 8.875 -11.055 -10.688 1 98.81 17 LYS B N 1
ATOM 1469 C CA . LYS B 1 17 ? 8.273 -11.859 -11.742 1 98.81 17 LYS B CA 1
ATOM 1470 C C . LYS B 1 17 ? 9.148 -13.07 -12.086 1 98.81 17 LYS B C 1
ATOM 1472 O O . LYS B 1 17 ? 8.641 -14.172 -12.273 1 98.81 17 LYS B O 1
ATOM 1477 N N . ARG B 1 18 ? 10.469 -12.852 -12.125 1 98.69 18 ARG B N 1
ATOM 1478 C CA . ARG B 1 18 ? 11.406 -13.938 -12.398 1 98.69 18 ARG B CA 1
ATOM 1479 C C . ARG B 1 18 ? 11.336 -15.008 -11.312 1 98.69 18 ARG B C 1
ATOM 1481 O O . ARG B 1 18 ? 11.305 -16.203 -11.609 1 98.69 18 ARG B O 1
ATOM 1488 N N . LEU B 1 19 ? 11.297 -14.562 -10.07 1 98.94 19 LEU B N 1
ATOM 1489 C CA . LEU B 1 19 ? 11.234 -15.508 -8.961 1 98.94 19 LEU B CA 1
ATOM 1490 C C . LEU B 1 19 ? 9.945 -16.312 -9.008 1 98.94 19 LEU B C 1
ATOM 1492 O O . LEU B 1 19 ? 9.969 -17.531 -8.828 1 98.94 19 LEU B O 1
ATOM 1496 N N . ALA B 1 20 ? 8.836 -15.625 -9.203 1 98.94 20 ALA B N 1
ATOM 1497 C CA . ALA B 1 20 ? 7.559 -16.328 -9.297 1 98.94 20 ALA B CA 1
ATOM 1498 C C . ALA B 1 20 ? 7.566 -17.344 -10.438 1 98.94 20 ALA B C 1
ATOM 1500 O O . ALA B 1 20 ? 7.07 -18.453 -10.281 1 98.94 20 ALA B O 1
ATOM 1501 N N . ALA B 1 21 ? 8.102 -16.922 -11.578 1 98.81 21 ALA B N 1
ATOM 1502 C CA . ALA B 1 21 ? 8.188 -17.812 -12.734 1 98.81 21 ALA B CA 1
ATOM 1503 C C . ALA B 1 21 ? 9.023 -19.047 -12.414 1 98.81 21 ALA B C 1
ATOM 1505 O O . ALA B 1 21 ? 8.609 -20.172 -12.695 1 98.81 21 ALA B O 1
ATOM 1506 N N . TYR B 1 22 ? 10.141 -18.859 -11.82 1 98.94 22 TYR B N 1
ATOM 1507 C CA . TYR B 1 22 ? 10.992 -19.984 -11.469 1 98.94 22 TYR B CA 1
ATOM 1508 C C . TYR B 1 22 ? 10.297 -20.922 -10.484 1 98.94 22 TYR B C 1
ATOM 1510 O O . TYR B 1 22 ? 10.242 -22.141 -10.711 1 98.94 22 TYR B O 1
ATOM 1518 N N . ALA B 1 23 ? 9.773 -20.344 -9.414 1 98.94 23 ALA B N 1
ATOM 1519 C CA . ALA B 1 23 ? 9.102 -21.156 -8.406 1 98.94 23 ALA B CA 1
ATOM 1520 C C . ALA B 1 23 ? 7.984 -21.984 -9.031 1 98.94 23 ALA B C 1
ATOM 1522 O O . ALA B 1 23 ? 7.805 -23.156 -8.68 1 98.94 23 ALA B O 1
ATOM 1523 N N . SER B 1 24 ? 7.27 -21.328 -9.945 1 98.88 24 SER B N 1
ATOM 1524 C CA . SER B 1 24 ? 6.16 -22.031 -10.586 1 98.88 24 SER B CA 1
ATOM 1525 C C . SER B 1 24 ? 6.664 -23.219 -11.414 1 98.88 24 SER B C 1
ATOM 1527 O O . SER B 1 24 ? 5.977 -24.234 -11.539 1 98.88 24 SER B O 1
ATOM 1529 N N . SER B 1 25 ? 7.852 -23.125 -11.945 1 98.5 25 SER B N 1
ATOM 1530 C CA . SER B 1 25 ? 8.414 -24.172 -12.797 1 98.5 25 SER B CA 1
ATOM 1531 C C . SER B 1 25 ? 8.781 -25.406 -11.984 1 98.5 25 SER B C 1
ATOM 1533 O O . SER B 1 25 ? 9.016 -26.484 -12.547 1 98.5 25 SER B O 1
ATOM 1535 N N . LEU B 1 26 ? 8.82 -25.281 -10.695 1 98.69 26 LEU B N 1
ATOM 1536 C CA . LEU B 1 26 ? 9.25 -26.375 -9.828 1 98.69 26 LEU B CA 1
ATOM 1537 C C . LEU B 1 26 ? 8.102 -27.344 -9.555 1 98.69 26 LEU B C 1
ATOM 1539 O O . LEU B 1 26 ? 8.32 -28.438 -9.023 1 98.69 26 LEU B O 1
ATOM 1543 N N . PHE B 1 27 ? 6.898 -26.875 -9.938 1 98.44 27 PHE B N 1
ATOM 1544 C CA . PHE B 1 27 ? 5.75 -27.766 -9.773 1 98.44 27 PHE B CA 1
ATOM 1545 C C . PHE B 1 27 ? 5.715 -28.812 -10.883 1 98.44 27 PHE B C 1
ATOM 1547 O O . PHE B 1 27 ? 5.938 -28.5 -12.047 1 98.44 27 PHE B O 1
ATOM 1554 N N . GLU B 1 28 ? 5.414 -30.047 -10.477 1 95.31 28 GLU B N 1
ATOM 1555 C CA . GLU B 1 28 ? 5.348 -31.125 -11.445 1 95.31 28 GLU B CA 1
ATOM 1556 C C . GLU B 1 28 ? 3.99 -31.172 -12.141 1 95.31 28 GLU B C 1
ATOM 1558 O O . GLU B 1 28 ? 2.961 -30.906 -11.516 1 95.31 28 GLU B O 1
ATOM 1563 N N . ASN B 1 29 ? 3.957 -31.484 -13.438 1 94.75 29 ASN B N 1
ATOM 1564 C CA . ASN B 1 29 ? 2.742 -31.688 -14.219 1 94.75 29 ASN B CA 1
ATOM 1565 C C . ASN B 1 29 ? 1.826 -30.469 -14.156 1 94.75 29 ASN B C 1
ATOM 1567 O O . ASN B 1 29 ? 0.629 -30.594 -13.891 1 94.75 29 ASN B O 1
ATOM 1571 N N . ALA B 1 30 ? 2.438 -29.281 -14.281 1 97.12 30 ALA B N 1
ATOM 1572 C CA . ALA B 1 30 ? 1.671 -28.031 -14.188 1 97.12 30 ALA B CA 1
ATOM 1573 C C . ALA B 1 30 ? 1.795 -27.219 -15.469 1 97.12 30 ALA B C 1
ATOM 1575 O O . ALA B 1 30 ? 2.859 -27.188 -16.094 1 97.12 30 ALA B O 1
ATOM 1576 N N . GLU B 1 31 ? 0.761 -26.656 -15.922 1 98.38 31 GLU B N 1
ATOM 1577 C CA . GLU B 1 31 ? 0.757 -25.609 -16.922 1 98.38 31 GLU B CA 1
ATOM 1578 C C . GLU B 1 31 ? 0.831 -24.219 -16.281 1 98.38 31 GLU B C 1
ATOM 1580 O O . GLU B 1 31 ? -0.04 -23.859 -15.484 1 98.38 31 GLU B O 1
ATOM 1585 N N . VAL B 1 32 ? 1.884 -23.531 -16.641 1 98.69 32 VAL B N 1
ATOM 1586 C CA . VAL B 1 32 ? 2.135 -22.266 -15.953 1 98.69 32 VAL B CA 1
ATOM 1587 C C . VAL B 1 32 ? 1.86 -21.109 -16.891 1 98.69 32 VAL B C 1
ATOM 1589 O O . VAL B 1 32 ? 2.295 -21.109 -18.047 1 98.69 32 VAL B O 1
ATOM 1592 N N . GLU B 1 33 ? 1.105 -20.172 -16.469 1 98.88 33 GLU B N 1
ATOM 1593 C CA . GLU B 1 33 ? 0.985 -18.859 -17.109 1 98.88 33 GLU B CA 1
ATOM 1594 C C . GLU B 1 33 ? 1.515 -17.766 -16.188 1 98.88 33 GLU B C 1
ATOM 1596 O O . GLU B 1 33 ? 1.042 -17.594 -15.07 1 98.88 33 GLU B O 1
ATOM 1601 N N . VAL B 1 34 ? 2.508 -17.078 -16.672 1 98.81 34 VAL B N 1
ATOM 1602 C CA . VAL B 1 34 ? 3.074 -15.961 -15.922 1 98.81 34 VAL B CA 1
ATOM 1603 C C . VAL B 1 34 ? 2.451 -14.656 -16.406 1 98.81 34 VAL B C 1
ATOM 1605 O O . VAL B 1 34 ? 2.562 -14.297 -17.578 1 98.81 34 VAL B O 1
ATOM 1608 N N . LEU B 1 35 ? 1.799 -13.992 -15.523 1 98.88 35 LEU B N 1
ATOM 1609 C CA . LEU B 1 35 ? 1.164 -12.727 -15.875 1 98.88 35 LEU B CA 1
ATOM 1610 C C . LEU B 1 35 ? 2.15 -11.57 -15.742 1 98.88 35 LEU B C 1
ATOM 1612 O O . LEU B 1 35 ? 3.068 -11.617 -14.922 1 98.88 35 LEU B O 1
ATOM 1616 N N . ASP B 1 36 ? 2.002 -10.617 -16.609 1 98.81 36 ASP B N 1
ATOM 1617 C CA . ASP B 1 36 ? 2.678 -9.32 -16.547 1 98.81 36 ASP B CA 1
ATOM 1618 C C . ASP B 1 36 ? 1.714 -8.219 -16.109 1 98.81 36 ASP B C 1
ATOM 1620 O O . ASP B 1 36 ? 0.723 -7.949 -16.781 1 98.81 36 ASP B O 1
ATOM 1624 N N . LEU B 1 37 ? 2.014 -7.566 -15 1 98.62 37 LEU B 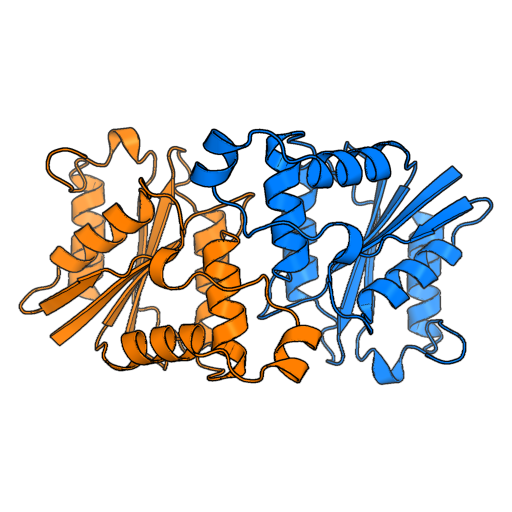N 1
ATOM 1625 C CA . LEU B 1 37 ? 1.065 -6.602 -14.461 1 98.62 37 LEU B CA 1
ATOM 1626 C C . LEU B 1 37 ? 0.888 -5.422 -15.406 1 98.62 37 LEU B C 1
ATOM 1628 O O . LEU B 1 37 ? -0.095 -4.684 -15.312 1 98.62 37 LEU B O 1
ATOM 1632 N N . ASN B 1 38 ? 1.852 -5.266 -16.328 1 98.69 38 ASN B N 1
ATOM 1633 C CA . ASN B 1 38 ? 1.689 -4.211 -17.328 1 98.69 38 ASN B CA 1
ATOM 1634 C C . ASN B 1 38 ? 0.469 -4.461 -18.219 1 98.69 38 ASN B C 1
ATOM 1636 O O . ASN B 1 38 ? -0.103 -3.52 -18.766 1 98.69 38 ASN B O 1
ATOM 1640 N N . ASP B 1 39 ? 0.049 -5.723 -18.328 1 98.69 39 ASP B N 1
ATOM 1641 C CA . ASP B 1 39 ? -1.137 -6.062 -19.109 1 98.69 39 ASP B CA 1
ATOM 1642 C C . ASP B 1 39 ? -2.414 -5.699 -18.359 1 98.69 39 ASP B C 1
ATOM 1644 O O . ASP B 1 39 ? -3.512 -5.766 -18.922 1 98.69 39 ASP B O 1
ATOM 1648 N N . PHE B 1 40 ? -2.215 -5.211 -17.109 1 98.75 40 PHE B N 1
ATOM 1649 C CA . PHE B 1 40 ? -3.357 -4.887 -16.266 1 98.75 40 PHE B CA 1
ATOM 1650 C C . PHE B 1 40 ? -3.258 -3.461 -15.734 1 98.75 40 PHE B C 1
ATOM 1652 O O . PHE B 1 40 ? -3.695 -3.174 -14.617 1 98.75 40 PHE B O 1
ATOM 1659 N N . ALA B 1 41 ? -2.621 -2.662 -16.5 1 98.25 41 ALA B N 1
ATOM 1660 C CA . ALA B 1 41 ? -2.525 -1.245 -16.156 1 98.25 41 ALA B CA 1
ATOM 1661 C C . ALA B 1 41 ? -3.896 -0.576 -16.203 1 98.25 41 ALA B C 1
ATOM 1663 O O . ALA B 1 41 ? -4.676 -0.8 -17.125 1 98.25 41 ALA B O 1
ATOM 1664 N N . MET B 1 42 ? -4.223 0.105 -15.156 1 98.5 42 MET B N 1
ATOM 1665 C CA . MET B 1 42 ? -5.461 0.863 -15 1 98.5 42 MET B CA 1
ATOM 1666 C C . MET B 1 42 ? -5.191 2.219 -14.352 1 98.5 42 MET B C 1
ATOM 1668 O O . MET B 1 42 ? -4.125 2.43 -13.766 1 98.5 42 MET B O 1
ATOM 1672 N N . PRO B 1 43 ? -6.082 3.223 -14.5 1 98.31 43 PRO B N 1
ATOM 1673 C CA . PRO B 1 43 ? -5.93 4.453 -13.719 1 98.31 43 PRO B CA 1
ATOM 1674 C C . PRO B 1 43 ? -5.867 4.199 -12.219 1 98.31 43 PRO B C 1
ATOM 1676 O O . PRO B 1 43 ? -6.375 3.178 -11.742 1 98.31 43 PRO B O 1
ATOM 1679 N N . VAL B 1 44 ? -5.199 5.086 -11.523 1 98.75 44 VAL B N 1
ATOM 1680 C CA . VAL B 1 44 ? -5.184 4.996 -10.07 1 98.75 44 VAL B CA 1
ATOM 1681 C C . VAL B 1 44 ? -6.609 4.844 -9.547 1 98.75 44 VAL B C 1
ATOM 1683 O O . VAL B 1 44 ? -7.5 5.613 -9.914 1 98.75 44 VAL B O 1
ATOM 1686 N N . PHE B 1 45 ? -6.844 3.857 -8.758 1 98.81 45 PHE B N 1
ATOM 1687 C CA . PHE B 1 45 ? -8.188 3.568 -8.266 1 98.81 45 PHE B CA 1
ATOM 1688 C C . PHE B 1 45 ? -8.758 4.77 -7.523 1 98.81 45 PHE B C 1
ATOM 1690 O O . PHE B 1 45 ? -8.055 5.426 -6.754 1 98.81 45 PHE B O 1
ATOM 1697 N N . SER B 1 46 ? -9.969 5 -7.754 1 98.19 46 SER B N 1
ATOM 1698 C CA . SER B 1 46 ? -10.781 6.031 -7.113 1 98.19 46 SER B CA 1
ATOM 1699 C C . SER B 1 46 ? -12.234 5.598 -7.004 1 98.19 46 SER B C 1
ATOM 1701 O O . SER B 1 46 ? -12.836 5.152 -7.984 1 98.19 46 SER B O 1
ATOM 1703 N N . VAL B 1 47 ? -12.797 5.77 -5.828 1 98.12 47 VAL B N 1
ATOM 1704 C CA . VAL B 1 47 ? -14.203 5.438 -5.672 1 98.12 47 VAL B CA 1
ATOM 1705 C C . VAL B 1 47 ? -15.055 6.336 -6.57 1 98.12 47 VAL B C 1
ATOM 1707 O O . VAL B 1 47 ? -16.109 5.922 -7.055 1 98.12 47 VAL B O 1
ATOM 1710 N N . ASP B 1 48 ? -14.586 7.562 -6.805 1 98.62 48 ASP B N 1
ATOM 1711 C CA . ASP B 1 48 ? -15.305 8.484 -7.68 1 98.62 48 ASP B CA 1
ATOM 1712 C C . ASP B 1 48 ? -15.258 8.016 -9.133 1 98.62 48 ASP B C 1
ATOM 1714 O O . ASP B 1 48 ? -16.266 8.055 -9.836 1 98.62 48 ASP B O 1
ATOM 1718 N N . LEU B 1 49 ? -14.039 7.547 -9.555 1 98.31 49 LEU B N 1
ATOM 1719 C CA . LEU B 1 49 ? -13.922 7.012 -10.906 1 98.31 49 LEU B CA 1
ATOM 1720 C C . LEU B 1 49 ? -14.742 5.738 -11.055 1 98.31 49 LEU B C 1
ATOM 1722 O O . LEU B 1 49 ? -15.398 5.535 -12.086 1 98.31 49 LEU B O 1
ATOM 1726 N N . GLU B 1 50 ? -14.711 4.859 -10.055 1 98.5 50 GLU B N 1
ATOM 1727 C CA . GLU B 1 50 ? -15.508 3.635 -10.07 1 98.5 50 GLU B CA 1
ATOM 1728 C C . GLU B 1 50 ? -16.984 3.939 -10.281 1 98.5 50 GLU B C 1
ATOM 1730 O O . GLU B 1 50 ? -17.672 3.248 -11.039 1 98.5 50 GLU B O 1
ATOM 1735 N N . LYS B 1 51 ? -17.484 4.957 -9.594 1 98.19 51 LYS B N 1
ATOM 1736 C CA . LYS B 1 51 ? -18.891 5.344 -9.734 1 98.19 51 LYS B CA 1
ATOM 1737 C C . LYS B 1 51 ? -19.203 5.773 -11.164 1 98.19 51 LYS B C 1
ATOM 1739 O O . LYS B 1 51 ? -20.312 5.555 -11.648 1 98.19 51 LYS B O 1
ATOM 1744 N N . GLU B 1 52 ? -18.281 6.34 -11.766 1 98.25 52 GLU B N 1
ATOM 1745 C CA . GLU B 1 52 ? -18.469 6.855 -13.117 1 98.25 52 GLU B CA 1
ATOM 1746 C C . GLU B 1 52 ? -18.422 5.73 -14.148 1 98.25 52 GLU B C 1
ATOM 1748 O O . GLU B 1 52 ? -19.25 5.684 -15.062 1 98.25 52 GLU B O 1
ATOM 1753 N N . ILE B 1 53 ? -17.453 4.758 -13.992 1 98 53 ILE B N 1
ATOM 1754 C CA . ILE B 1 53 ? -17.188 3.848 -15.102 1 98 53 ILE B CA 1
ATOM 1755 C C . ILE B 1 53 ? -17.609 2.43 -14.719 1 98 53 ILE B C 1
ATOM 1757 O O . ILE B 1 53 ? -17.594 1.526 -15.555 1 98 53 ILE B O 1
ATOM 1761 N N . GLY B 1 54 ? -17.969 2.236 -13.445 1 97.88 54 GLY B N 1
ATOM 1762 C CA . GLY B 1 54 ? -18.297 0.902 -12.977 1 97.88 54 GLY B CA 1
ATOM 1763 C C . GLY B 1 54 ? -17.094 -0.018 -12.867 1 97.88 54 GLY B C 1
ATOM 1764 O O . GLY B 1 54 ? -16 0.423 -12.508 1 97.88 54 GLY B O 1
ATOM 1765 N N . GLN B 1 55 ? -17.344 -1.296 -13.023 1 97.94 55 GLN B N 1
ATOM 1766 C CA . GLN B 1 55 ? -16.297 -2.297 -12.945 1 97.94 55 GLN B CA 1
ATOM 1767 C C . GLN B 1 55 ? -15.336 -2.178 -14.133 1 97.94 55 GLN B C 1
ATOM 1769 O O . GLN B 1 55 ? -15.773 -2.178 -15.289 1 97.94 55 GLN B O 1
ATOM 1774 N N . HIS B 1 56 ? -14.133 -2.041 -13.805 1 98.31 56 HIS B N 1
ATOM 1775 C CA . HIS B 1 56 ? -13.156 -1.898 -14.875 1 98.31 56 HIS B CA 1
ATOM 1776 C C . HIS B 1 56 ? -12.898 -3.232 -15.562 1 98.31 56 HIS B C 1
ATOM 1778 O O . HIS B 1 56 ? -12.586 -4.23 -14.906 1 98.31 56 HIS B O 1
ATOM 1784 N N . GLU B 1 57 ? -12.898 -3.305 -16.875 1 98.5 57 GLU B N 1
ATOM 1785 C CA . GLU B 1 57 ? -12.789 -4.543 -17.641 1 98.5 57 GLU B CA 1
ATOM 1786 C C . GLU B 1 57 ? -11.43 -5.199 -17.422 1 98.5 57 GLU B C 1
ATOM 1788 O O . GLU B 1 57 ? -11.312 -6.426 -17.438 1 98.5 57 GLU B O 1
ATOM 1793 N N . VAL B 1 58 ? -10.422 -4.398 -17.234 1 98.88 58 VAL B N 1
ATOM 1794 C CA . VAL B 1 58 ? -9.078 -4.918 -17.031 1 98.88 58 VAL B CA 1
ATOM 1795 C C . VAL B 1 58 ? -8.992 -5.641 -15.688 1 98.88 58 VAL B C 1
ATOM 1797 O O . VAL B 1 58 ? -8.312 -6.66 -15.562 1 98.88 58 VAL B O 1
ATOM 1800 N N . ALA B 1 59 ? -9.648 -5.125 -14.656 1 98.88 59 ALA B N 1
ATOM 1801 C CA . ALA B 1 59 ? -9.727 -5.809 -13.367 1 98.88 59 ALA B CA 1
ATOM 1802 C C . ALA B 1 59 ? -10.461 -7.141 -13.5 1 98.88 59 ALA B C 1
ATOM 1804 O O . ALA B 1 59 ? -10.047 -8.148 -12.914 1 98.88 59 ALA B O 1
ATOM 1805 N N . GLN B 1 60 ? -11.539 -7.098 -14.273 1 98.75 60 GLN B N 1
ATOM 1806 C CA . GLN B 1 60 ? -12.258 -8.336 -14.531 1 98.75 60 GLN B CA 1
ATOM 1807 C C . GLN B 1 60 ? -11.367 -9.359 -15.227 1 98.75 60 GLN B C 1
ATOM 1809 O O . GLN B 1 60 ? -11.398 -10.547 -14.898 1 98.75 60 GLN B O 1
ATOM 1814 N N . ALA B 1 61 ? -10.633 -8.891 -16.203 1 98.88 61 ALA B N 1
ATOM 1815 C CA . ALA B 1 61 ? -9.719 -9.781 -16.922 1 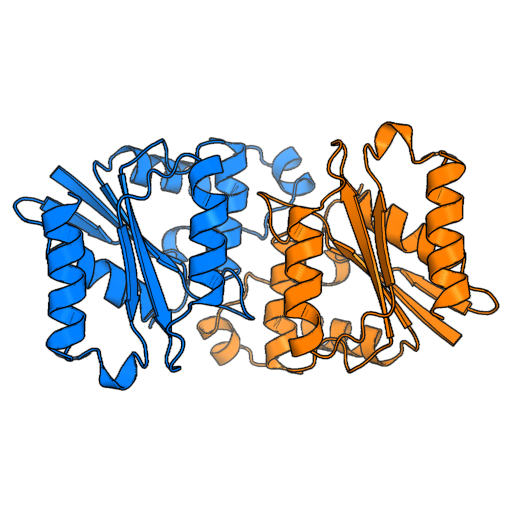98.88 61 ALA B CA 1
ATOM 1816 C C . ALA B 1 61 ? -8.703 -10.406 -15.984 1 98.88 61 ALA B C 1
ATOM 1818 O O . ALA B 1 61 ? -8.375 -11.594 -16.109 1 98.88 61 ALA B O 1
ATOM 1819 N N . PHE B 1 62 ? -8.195 -9.664 -15.07 1 98.94 62 PHE B N 1
ATOM 1820 C CA . PHE B 1 62 ? -7.25 -10.164 -14.078 1 98.94 62 PHE B CA 1
ATOM 1821 C C . PHE B 1 62 ? -7.891 -11.258 -13.227 1 98.94 62 PHE B C 1
ATOM 1823 O O . PHE B 1 62 ? -7.312 -12.336 -13.047 1 98.94 62 PHE B O 1
ATOM 1830 N N . LEU B 1 63 ? -9.086 -10.938 -12.727 1 98.94 63 LEU B N 1
ATOM 1831 C CA . LEU B 1 63 ? -9.82 -11.898 -11.906 1 98.94 63 LEU B CA 1
ATOM 1832 C C . LEU B 1 63 ? -10.094 -13.18 -12.68 1 98.94 63 LEU B C 1
ATOM 1834 O O . LEU B 1 63 ? -10.016 -14.273 -12.125 1 98.94 63 LEU B O 1
ATOM 1838 N N . ASN B 1 64 ? -10.383 -13 -13.977 1 98.88 64 ASN B N 1
ATOM 1839 C CA . ASN B 1 64 ? -10.648 -14.164 -14.812 1 98.88 64 ASN B CA 1
ATOM 1840 C C . ASN B 1 64 ? -9.414 -15.055 -14.945 1 98.88 64 ASN B C 1
ATOM 1842 O O . ASN B 1 64 ? -9.523 -16.281 -15 1 98.88 64 ASN B O 1
ATOM 1846 N N . LYS B 1 65 ? -8.242 -14.438 -15.031 1 98.88 65 LYS B N 1
ATOM 1847 C CA . LYS B 1 65 ? -7.012 -15.219 -15.055 1 98.88 65 LYS B CA 1
ATOM 1848 C C . LYS B 1 65 ? -6.848 -16.031 -13.773 1 98.88 65 LYS B C 1
ATOM 1850 O O . LYS B 1 65 ? -6.551 -17.219 -13.812 1 98.88 65 LYS B O 1
ATOM 1855 N N . LEU B 1 66 ? -7.078 -15.398 -12.617 1 98.88 66 LEU B N 1
ATOM 1856 C CA . LEU B 1 66 ? -6.922 -16.078 -11.328 1 98.88 66 LEU B CA 1
ATOM 1857 C C . LEU B 1 66 ? -7.926 -17.203 -11.188 1 98.88 66 LEU B C 1
ATOM 1859 O O . LEU B 1 66 ? -7.613 -18.25 -10.609 1 98.88 66 LEU B O 1
ATOM 1863 N N . LYS B 1 67 ? -9.07 -16.938 -11.68 1 98.62 67 LYS B N 1
ATOM 1864 C CA . LYS B 1 67 ? -10.156 -17.906 -11.57 1 98.62 67 LYS B CA 1
ATOM 1865 C C . LYS B 1 67 ? -9.773 -19.25 -12.219 1 98.62 67 LYS B C 1
ATOM 1867 O O . LYS B 1 67 ? -10.195 -20.312 -11.758 1 98.62 67 LYS B O 1
ATOM 1872 N N . LYS B 1 68 ? -8.984 -19.219 -13.203 1 98.25 68 LYS B N 1
ATOM 1873 C CA . LYS B 1 68 ? -8.625 -20.422 -13.961 1 98.25 68 LYS B CA 1
ATOM 1874 C C . LYS B 1 68 ? -7.531 -21.203 -13.25 1 98.25 68 LYS B C 1
ATOM 1876 O O . LYS B 1 68 ? -7.246 -22.344 -13.617 1 98.25 68 LYS B O 1
ATOM 1881 N N . ALA B 1 69 ? -7.004 -20.688 -12.211 1 98.75 69 ALA B N 1
ATOM 1882 C CA . ALA B 1 69 ? -5.836 -21.281 -11.578 1 98.75 69 ALA B CA 1
ATOM 1883 C C . ALA B 1 69 ? -6.242 -22.359 -10.578 1 98.75 69 ALA B C 1
ATOM 1885 O O . ALA B 1 69 ? -7.25 -22.203 -9.875 1 98.75 69 ALA B O 1
ATOM 1886 N N . ASP B 1 70 ? -5.48 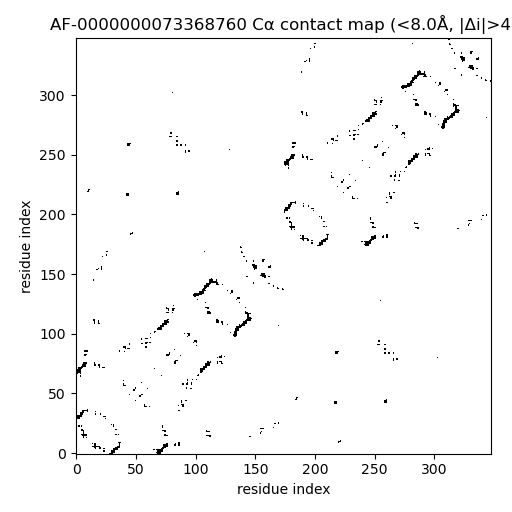-23.375 -10.547 1 98.75 70 ASP B N 1
ATOM 1887 C CA . ASP B 1 70 ? -5.52 -24.297 -9.406 1 98.75 70 ASP B CA 1
ATOM 1888 C C . ASP B 1 70 ? -4.629 -23.797 -8.273 1 98.75 70 ASP B C 1
ATOM 1890 O O . ASP B 1 70 ? -4.922 -24.047 -7.098 1 98.75 70 ASP B O 1
ATOM 1894 N N . ILE B 1 71 ? -3.523 -23.188 -8.602 1 98.88 71 ILE B N 1
ATOM 1895 C CA . ILE B 1 71 ? -2.555 -22.641 -7.656 1 98.88 71 ILE B CA 1
ATOM 1896 C C . ILE B 1 71 ? -2.105 -21.25 -8.117 1 98.88 71 ILE B C 1
ATOM 1898 O O . ILE B 1 71 ? -1.922 -21.016 -9.312 1 98.88 71 ILE B O 1
ATOM 1902 N N . LEU B 1 72 ? -1.933 -20.359 -7.16 1 98.94 72 LEU B N 1
ATOM 1903 C CA . LEU B 1 72 ? -1.316 -19.062 -7.414 1 98.94 72 LEU B CA 1
ATOM 1904 C C . LEU B 1 72 ? 0.107 -19.031 -6.867 1 98.94 72 LEU B C 1
ATOM 1906 O O . LEU B 1 72 ? 0.36 -19.484 -5.75 1 98.94 72 LEU B O 1
ATOM 1910 N N . VAL B 1 73 ? 1.059 -18.609 -7.648 1 98.94 73 VAL B N 1
ATOM 1911 C CA . VAL B 1 73 ? 2.42 -18.328 -7.211 1 98.94 73 VAL B CA 1
ATOM 1912 C C . VAL B 1 73 ? 2.699 -16.828 -7.359 1 98.94 73 VAL B C 1
ATOM 1914 O O . VAL B 1 73 ? 2.855 -16.328 -8.477 1 98.94 73 VAL B O 1
ATOM 1917 N N . VAL B 1 74 ? 2.771 -16.156 -6.242 1 99 74 VAL B N 1
ATOM 1918 C CA . VAL B 1 74 ? 2.816 -14.695 -6.242 1 99 74 VAL B CA 1
ATOM 1919 C C . VAL B 1 74 ? 4.07 -14.219 -5.516 1 99 74 VAL B C 1
ATOM 1921 O O . VAL B 1 74 ? 4.34 -14.641 -4.387 1 99 74 VAL B O 1
ATOM 1924 N N . SER B 1 75 ? 4.855 -13.43 -6.18 1 99 75 SER B N 1
ATOM 1925 C CA . SER B 1 75 ? 6.016 -12.82 -5.539 1 99 75 SER B CA 1
ATOM 1926 C C . SER B 1 75 ? 5.844 -11.305 -5.418 1 99 75 SER B C 1
ATOM 1928 O O . SER B 1 75 ? 5.664 -10.617 -6.422 1 99 75 SER B O 1
ATOM 1930 N N . MET B 1 76 ? 5.961 -10.742 -4.211 1 98.94 76 MET B N 1
ATOM 1931 C CA . MET B 1 76 ? 5.621 -9.352 -3.936 1 98.94 76 MET B CA 1
ATOM 1932 C C . MET B 1 76 ? 6.852 -8.461 -4.039 1 98.94 76 MET B C 1
ATOM 1934 O O . MET B 1 76 ? 7.84 -8.672 -3.332 1 98.94 76 MET B O 1
ATOM 1938 N N . ALA B 1 77 ? 6.766 -7.508 -4.938 1 98.75 77 ALA B N 1
ATOM 1939 C CA . ALA B 1 77 ? 7.762 -6.438 -4.941 1 98.75 77 ALA B CA 1
ATOM 1940 C C . ALA B 1 77 ? 7.508 -5.445 -3.809 1 98.75 77 ALA B C 1
ATOM 1942 O O . ALA B 1 77 ? 6.355 -5.141 -3.488 1 98.75 77 ALA B O 1
ATOM 1943 N N . GLU B 1 78 ? 8.594 -4.961 -3.25 1 98.69 78 GLU B N 1
ATOM 1944 C CA . GLU B 1 78 ? 8.492 -4.027 -2.133 1 98.69 78 GLU B CA 1
ATOM 1945 C C . GLU B 1 78 ? 8.914 -2.621 -2.549 1 98.69 78 GLU B C 1
ATOM 1947 O O . GLU B 1 78 ? 10.047 -2.408 -2.982 1 98.69 78 GLU B O 1
ATOM 1952 N N . ASN B 1 79 ? 8.016 -1.689 -2.543 1 98.31 79 ASN B N 1
ATOM 1953 C CA . ASN B 1 79 ? 8.297 -0.261 -2.629 1 98.31 79 ASN B CA 1
ATOM 1954 C C . ASN B 1 79 ? 7.996 0.451 -1.313 1 98.31 79 ASN B C 1
ATOM 1956 O O . ASN B 1 79 ? 6.867 0.399 -0.82 1 98.31 79 ASN B O 1
ATOM 1960 N N . ASN B 1 80 ? 9.047 1.041 -0.742 1 98 80 ASN B N 1
ATOM 1961 C CA . ASN B 1 80 ? 8.898 1.803 0.493 1 98 80 ASN B CA 1
ATOM 1962 C C . ASN B 1 80 ? 8.242 0.968 1.589 1 98 80 ASN B C 1
ATOM 1964 O O . ASN B 1 80 ? 7.281 1.413 2.225 1 98 80 ASN B O 1
ATOM 1968 N N . GLY B 1 81 ? 8.688 -0.277 1.688 1 97.81 81 GLY B N 1
ATOM 1969 C CA . GLY B 1 81 ? 8.297 -1.163 2.773 1 97.81 81 GLY B CA 1
ATOM 1970 C C . GLY B 1 81 ? 6.902 -1.733 2.605 1 97.81 81 GLY B C 1
ATOM 1971 O O . GLY B 1 81 ? 6.348 -2.316 3.539 1 97.81 81 GLY B O 1
ATOM 1972 N N . ASN B 1 82 ? 6.316 -1.572 1.51 1 98.56 82 ASN B N 1
ATOM 1973 C CA . ASN B 1 82 ? 4.93 -1.953 1.259 1 98.56 82 ASN B CA 1
ATOM 1974 C C . ASN B 1 82 ? 4.727 -2.41 -0.183 1 98.56 82 ASN B C 1
ATOM 1976 O O . ASN B 1 82 ? 5.695 -2.6 -0.921 1 98.56 82 ASN B O 1
ATOM 1980 N N . TYR B 1 83 ? 3.475 -2.664 -0.601 1 98.75 83 TYR B N 1
ATOM 1981 C CA . TYR B 1 83 ? 3.154 -3.074 -1.964 1 98.75 83 TYR B CA 1
ATOM 1982 C C . TYR B 1 83 ? 3.678 -2.059 -2.975 1 98.75 83 TYR B C 1
ATOM 1984 O O . TYR B 1 83 ? 3.748 -0.863 -2.682 1 98.75 83 TYR B O 1
ATOM 1992 N N . SER B 1 84 ? 4.031 -2.576 -4.129 1 98.81 84 SER B N 1
ATOM 1993 C CA . SER B 1 84 ? 4.141 -1.635 -5.238 1 98.81 84 SER B CA 1
ATOM 1994 C C . SER B 1 84 ? 2.787 -1.018 -5.574 1 98.81 84 SER B C 1
ATOM 1996 O O . SER B 1 84 ? 1.745 -1.648 -5.379 1 98.81 84 SER B O 1
ATOM 1998 N N . VAL B 1 85 ? 2.805 0.148 -6.09 1 98.75 85 VAL B N 1
ATOM 1999 C CA . VAL B 1 85 ? 1.565 0.812 -6.484 1 98.75 85 VAL B CA 1
ATOM 2000 C C . VAL B 1 85 ? 0.883 0.018 -7.594 1 98.75 85 VAL B C 1
ATOM 2002 O O . VAL B 1 85 ? -0.346 -0.062 -7.645 1 98.75 85 VAL B O 1
ATOM 2005 N N . ALA B 1 86 ? 1.658 -0.57 -8.469 1 98.81 86 ALA B N 1
ATOM 2006 C CA . ALA B 1 86 ? 1.119 -1.349 -9.586 1 98.81 86 ALA B CA 1
ATOM 2007 C C . ALA B 1 86 ? 0.266 -2.508 -9.078 1 98.81 86 ALA B C 1
ATOM 2009 O O . ALA B 1 86 ? -0.88 -2.676 -9.5 1 98.81 86 ALA B O 1
ATOM 2010 N N . PHE B 1 87 ? 0.802 -3.252 -8.156 1 98.94 87 PHE B N 1
ATOM 2011 C CA . PHE B 1 87 ? 0.032 -4.359 -7.605 1 98.94 87 PHE B CA 1
ATOM 2012 C C . PHE B 1 87 ? -1.169 -3.848 -6.82 1 98.94 87 PHE B C 1
ATOM 2014 O O . PHE B 1 87 ? -2.285 -4.344 -6.984 1 98.94 87 PHE B O 1
ATOM 2021 N N . LYS B 1 88 ? -0.902 -2.875 -5.957 1 98.94 88 LYS B N 1
ATOM 2022 C CA . LYS B 1 88 ? -1.959 -2.35 -5.098 1 98.94 88 LYS B CA 1
ATOM 2023 C C . LYS B 1 88 ? -3.135 -1.834 -5.922 1 98.94 88 LYS B C 1
ATOM 2025 O O . LYS B 1 88 ? -4.289 -1.953 -5.508 1 98.94 88 LYS B O 1
ATOM 2030 N N . ASN B 1 89 ? -2.82 -1.256 -7.074 1 98.94 89 ASN B N 1
ATOM 2031 C CA . ASN B 1 89 ? -3.869 -0.717 -7.934 1 98.94 89 ASN B CA 1
ATOM 2032 C C . ASN B 1 89 ? -4.738 -1.826 -8.523 1 98.94 89 ASN B C 1
ATOM 2034 O O . ASN B 1 89 ? -5.965 -1.736 -8.5 1 98.94 89 ASN B O 1
ATOM 2038 N N . VAL B 1 90 ? -4.109 -2.869 -9.031 1 98.94 90 VAL B N 1
ATOM 2039 C CA . VAL B 1 90 ? -4.836 -4.02 -9.555 1 98.94 90 VAL B CA 1
ATOM 2040 C C . VAL B 1 90 ? -5.688 -4.645 -8.445 1 98.94 90 VAL B C 1
ATOM 2042 O O . VAL B 1 90 ? -6.852 -4.977 -8.664 1 98.94 90 VAL B O 1
ATOM 2045 N N . PHE B 1 91 ? -5.102 -4.734 -7.285 1 98.94 91 PHE B N 1
ATOM 2046 C CA . PHE B 1 91 ? -5.734 -5.34 -6.117 1 98.94 91 PHE B CA 1
ATOM 2047 C C . PHE B 1 91 ? -6.973 -4.551 -5.703 1 98.94 91 PHE B C 1
ATOM 2049 O O . PHE B 1 91 ? -8.039 -5.129 -5.492 1 98.94 91 PHE B O 1
ATOM 2056 N N . ASP B 1 92 ? -6.867 -3.207 -5.66 1 98.81 92 ASP B N 1
ATOM 2057 C CA . ASP B 1 92 ? -7.973 -2.367 -5.207 1 98.81 92 ASP B CA 1
ATOM 2058 C C . ASP B 1 92 ? -9.109 -2.359 -6.227 1 98.81 92 ASP B C 1
ATOM 2060 O O . ASP B 1 92 ? -10.281 -2.447 -5.855 1 98.81 92 ASP B O 1
ATOM 2064 N N . TRP B 1 93 ? -8.781 -2.289 -7.5 1 98.88 93 TRP B N 1
ATOM 2065 C CA . TRP B 1 93 ? -9.82 -2.391 -8.523 1 98.88 93 TRP B CA 1
ATOM 2066 C C . TRP B 1 93 ? -10.508 -3.75 -8.461 1 98.88 93 TRP B C 1
ATOM 2068 O O . TRP B 1 93 ? -11.742 -3.832 -8.508 1 98.88 93 TRP B O 1
ATOM 2078 N N . SER B 1 94 ? -9.773 -4.816 -8.383 1 98.94 94 SER B N 1
ATOM 2079 C CA . SER B 1 94 ? -10.305 -6.172 -8.445 1 98.94 94 SER B CA 1
ATOM 2080 C C . SER B 1 94 ? -11.227 -6.453 -7.262 1 98.94 94 SER B C 1
ATOM 2082 O O . SER B 1 94 ? -12.258 -7.113 -7.414 1 98.94 94 SER B O 1
ATOM 2084 N N . SER B 1 95 ? -10.82 -5.914 -6.094 1 98.81 95 SER B N 1
ATOM 2085 C CA . SER B 1 95 ? -11.57 -6.188 -4.875 1 98.81 95 SER B CA 1
ATOM 2086 C C . SER B 1 95 ? -12.969 -5.582 -4.941 1 98.81 95 SER B C 1
ATOM 2088 O O . SER B 1 95 ? -13.867 -5.996 -4.203 1 98.81 95 SER B O 1
ATOM 2090 N N . ARG B 1 96 ? -13.195 -4.617 -5.84 1 98.62 96 ARG B N 1
ATOM 2091 C CA . ARG B 1 96 ? -14.508 -4.012 -6.012 1 98.62 96 ARG B CA 1
ATOM 2092 C C . ARG B 1 96 ? -15.453 -4.949 -6.766 1 98.62 96 ARG B C 1
ATOM 2094 O O . ARG B 1 96 ? -16.672 -4.777 -6.727 1 98.62 96 ARG B O 1
ATOM 2101 N N . ILE B 1 97 ? -14.906 -5.883 -7.523 1 98.75 97 ILE B N 1
ATOM 2102 C CA . ILE B 1 97 ? -15.656 -6.852 -8.312 1 98.75 97 ILE B CA 1
ATOM 2103 C C . ILE B 1 97 ? -15.812 -8.148 -7.523 1 98.75 97 ILE B C 1
ATOM 2105 O O . ILE B 1 97 ? -16.906 -8.703 -7.434 1 98.75 97 ILE B O 1
ATOM 2109 N N . GLU B 1 98 ? -14.734 -8.609 -6.988 1 98.62 98 GLU B N 1
ATOM 2110 C CA . GLU B 1 98 ? -14.641 -9.82 -6.191 1 98.62 98 GLU B CA 1
ATOM 2111 C C . GLU B 1 98 ? -13.867 -9.578 -4.898 1 98.62 98 GLU B C 1
ATOM 2113 O O . GLU B 1 98 ? -12.641 -9.406 -4.922 1 98.62 98 GLU B O 1
ATOM 2118 N N . LYS B 1 99 ? -14.578 -9.562 -3.758 1 98 99 LYS B N 1
ATOM 2119 C CA . LYS B 1 99 ? -13.938 -9.305 -2.475 1 98 99 LYS B CA 1
ATOM 2120 C C . LYS B 1 99 ? -12.789 -10.281 -2.223 1 98 99 LYS B C 1
ATOM 2122 O O . LYS B 1 99 ? -11.703 -9.875 -1.817 1 98 99 LYS B O 1
ATOM 2127 N N . ASP B 1 100 ? -13.219 -11.594 -2.389 1 98.75 100 ASP B N 1
ATOM 2128 C CA . ASP B 1 100 ? -12.172 -12.609 -2.297 1 98.75 100 ASP B CA 1
ATOM 2129 C C . ASP B 1 100 ? -11.336 -12.648 -3.57 1 98.75 100 ASP B C 1
ATOM 2131 O O . ASP B 1 100 ? -11.469 -13.57 -4.379 1 98.75 100 ASP B O 1
ATOM 2135 N N . VAL B 1 101 ? -10.5 -11.734 -3.766 1 98.94 101 VAL B N 1
ATOM 2136 C CA . VAL B 1 101 ? -9.742 -11.5 -4.992 1 98.94 101 VAL B CA 1
ATOM 2137 C C . VAL B 1 101 ? -9.008 -12.773 -5.398 1 98.94 101 VAL B C 1
ATOM 2139 O O . VAL B 1 101 ? -8.969 -13.125 -6.578 1 98.94 101 VAL B O 1
ATOM 2142 N N . PHE B 1 102 ? -8.422 -13.523 -4.391 1 98.94 102 PHE B N 1
ATOM 2143 C CA . PHE B 1 102 ? -7.59 -14.68 -4.699 1 98.94 102 PHE B CA 1
ATOM 2144 C C . PHE B 1 102 ? -8.43 -15.945 -4.766 1 98.94 102 PHE B C 1
ATOM 2146 O O . PHE B 1 102 ? -7.887 -17.047 -4.945 1 98.94 102 PHE B O 1
ATOM 2153 N N . GLN B 1 103 ? -9.773 -15.852 -4.512 1 98.81 103 GLN B N 1
ATOM 2154 C CA . GLN B 1 103 ? -10.82 -16.812 -4.836 1 98.81 103 GLN B CA 1
ATOM 2155 C C . GLN B 1 103 ? -10.531 -18.172 -4.203 1 98.81 103 GLN B C 1
ATOM 2157 O O . GLN B 1 103 ? -10.781 -19.219 -4.816 1 98.81 103 GLN B O 1
ATOM 2162 N N . HIS B 1 104 ? -9.844 -18.078 -3.072 1 98.75 104 HIS B N 1
ATOM 2163 C CA . HIS B 1 104 ? -9.602 -19.234 -2.225 1 98.75 104 HIS B CA 1
ATOM 2164 C C . HIS B 1 104 ? -8.695 -20.25 -2.922 1 98.75 104 HIS B C 1
ATOM 2166 O O . HIS B 1 104 ? -8.875 -21.453 -2.764 1 98.75 104 HIS B O 1
ATOM 2172 N N . LYS B 1 105 ? -7.852 -19.719 -3.744 1 98.81 105 LYS B N 1
ATOM 2173 C CA . LYS B 1 105 ? -6.852 -20.578 -4.375 1 98.81 105 LYS B CA 1
ATOM 2174 C C . LYS B 1 105 ? -5.66 -20.797 -3.453 1 98.81 105 LYS B C 1
ATOM 2176 O O . LYS B 1 105 ? -5.203 -19.875 -2.779 1 98.81 105 LYS B O 1
ATOM 2181 N N . PRO B 1 106 ? -5.184 -22.125 -3.408 1 98.88 106 PRO B N 1
ATOM 2182 C CA . PRO B 1 106 ? -3.879 -22.312 -2.768 1 98.88 106 PRO B CA 1
ATOM 2183 C C . PRO B 1 106 ? -2.799 -21.406 -3.35 1 98.88 106 PRO B C 1
ATOM 2185 O O . PRO B 1 106 ? -2.758 -21.188 -4.562 1 98.88 106 PRO B O 1
ATOM 2188 N N . MET B 1 107 ? -1.942 -20.891 -2.43 1 98.94 107 MET B N 1
ATOM 2189 C CA . MET B 1 107 ? -0.983 -19.875 -2.881 1 98.94 107 MET B CA 1
ATOM 2190 C C . MET B 1 107 ? 0.406 -20.156 -2.318 1 98.94 107 MET B C 1
ATOM 2192 O O . MET B 1 107 ? 0.546 -20.5 -1.141 1 98.94 107 MET B O 1
ATOM 2196 N N . LEU B 1 108 ? 1.371 -20.156 -3.143 1 98.94 108 LEU B N 1
ATOM 2197 C CA . LEU B 1 108 ? 2.756 -19.938 -2.74 1 98.94 108 LEU B CA 1
ATOM 2198 C C . LEU B 1 108 ? 3.109 -18.453 -2.801 1 98.94 108 LEU B C 1
ATOM 2200 O O . LEU B 1 108 ? 3.084 -17.844 -3.875 1 98.94 108 LEU B O 1
ATOM 2204 N N . LEU B 1 109 ? 3.424 -17.875 -1.671 1 99 109 LEU B N 1
ATOM 2205 C CA . LEU B 1 109 ? 3.691 -16.453 -1.562 1 99 109 LEU B CA 1
ATOM 2206 C C . LEU B 1 109 ? 5.184 -16.188 -1.39 1 99 109 LEU B C 1
ATOM 2208 O O . LEU B 1 109 ? 5.816 -16.734 -0.484 1 99 109 LEU B O 1
ATOM 2212 N N . LEU B 1 110 ? 5.688 -15.344 -2.242 1 98.94 110 LEU B N 1
ATOM 2213 C CA . LEU B 1 110 ? 7.129 -15.125 -2.312 1 98.94 110 LEU B CA 1
ATOM 2214 C C . LEU B 1 110 ? 7.453 -13.633 -2.234 1 98.94 110 LEU B C 1
ATOM 2216 O O . LEU B 1 110 ? 6.555 -12.797 -2.332 1 98.94 110 LEU B O 1
ATOM 2220 N N . ALA B 1 111 ? 8.688 -13.312 -2.027 1 98.94 111 ALA B N 1
ATOM 2221 C CA . ALA B 1 111 ? 9.273 -11.984 -2.195 1 98.94 111 ALA B CA 1
ATOM 2222 C C . ALA B 1 111 ? 10.781 -12.07 -2.402 1 98.94 111 ALA B C 1
ATOM 2224 O O . ALA B 1 111 ? 11.422 -13.031 -1.966 1 98.94 111 ALA B O 1
ATOM 2225 N N . THR B 1 112 ? 11.273 -11.164 -3.059 1 98.94 112 THR B N 1
ATOM 2226 C CA . THR B 1 112 ? 12.719 -11.016 -3.154 1 98.94 112 THR B CA 1
ATOM 2227 C C . THR B 1 112 ? 13.102 -9.539 -3.285 1 98.94 112 THR B C 1
ATOM 2229 O O . THR B 1 112 ? 12.242 -8.688 -3.508 1 98.94 112 THR B O 1
ATOM 2232 N N . SER B 1 113 ? 14.289 -9.242 -3.016 1 98.62 113 SER B N 1
ATOM 2233 C CA . SER B 1 113 ? 14.875 -7.91 -3.148 1 98.62 113 SER B CA 1
ATOM 2234 C C . SER B 1 113 ? 16.375 -7.988 -3.355 1 98.62 113 SER B C 1
ATOM 2236 O O . SER B 1 113 ? 16.984 -9.039 -3.133 1 98.62 113 SER B O 1
ATOM 2238 N N . PRO B 1 114 ? 16.969 -6.895 -3.85 1 98.06 114 PRO B N 1
ATOM 2239 C CA . PRO B 1 114 ? 18.438 -6.852 -3.891 1 98.06 114 PRO B CA 1
ATOM 2240 C C . PRO B 1 114 ? 19.062 -6.895 -2.5 1 98.06 114 PRO B C 1
ATOM 2242 O O . PRO B 1 114 ? 20.203 -7.34 -2.35 1 98.06 114 PRO B O 1
ATOM 2245 N N . GLY B 1 115 ? 18.359 -6.469 -1.529 1 97.5 115 GLY B N 1
ATOM 2246 C CA . GLY B 1 115 ? 18.906 -6.383 -0.183 1 97.5 115 GLY B CA 1
ATOM 2247 C C . GLY B 1 115 ? 18.766 -7.676 0.599 1 97.5 115 GLY B C 1
ATOM 2248 O O . GLY B 1 115 ? 18.078 -8.602 0.167 1 97.5 115 GLY B O 1
ATOM 2249 N N . GLY B 1 116 ? 19.344 -7.688 1.758 1 97.75 116 GLY B N 1
ATOM 2250 C CA . GLY B 1 116 ? 19.469 -8.891 2.564 1 97.75 116 GLY B CA 1
ATOM 2251 C C . GLY B 1 116 ? 18.156 -9.32 3.191 1 97.75 116 GLY B C 1
ATOM 2252 O O . GLY B 1 116 ? 18 -10.484 3.561 1 97.75 116 GLY B O 1
ATOM 2253 N N . ARG B 1 117 ? 17.219 -8.453 3.281 1 97.56 117 ARG B N 1
ATOM 2254 C CA . ARG B 1 117 ? 15.945 -8.789 3.918 1 97.56 117 ARG B CA 1
ATOM 2255 C C . ARG B 1 117 ? 15.016 -9.492 2.938 1 97.56 117 ARG B C 1
ATOM 2257 O O . ARG B 1 117 ? 13.992 -10.055 3.34 1 97.56 117 ARG B O 1
ATOM 2264 N N . GLY B 1 118 ? 15.219 -9.461 1.612 1 98.62 118 GLY B N 1
ATOM 2265 C CA . GLY B 1 118 ? 14.477 -10.211 0.612 1 98.62 118 GLY B CA 1
ATOM 2266 C C . GLY B 1 118 ? 13.016 -9.797 0.514 1 98.62 118 GLY B C 1
ATOM 2267 O O . GLY B 1 118 ? 12.141 -10.633 0.267 1 98.62 118 GLY B O 1
ATOM 2268 N N . GLY B 1 119 ? 12.734 -8.594 0.843 1 98.5 119 GLY B N 1
ATOM 2269 C CA . GLY B 1 119 ? 11.359 -8.141 0.769 1 98.5 119 GLY B CA 1
ATOM 2270 C C . GLY B 1 119 ? 10.508 -8.625 1.931 1 98.5 119 GLY B C 1
ATOM 2271 O O . GLY B 1 119 ? 9.32 -8.906 1.763 1 98.5 119 GLY B O 1
ATOM 2272 N N . ALA B 1 120 ? 11.094 -8.688 3.098 1 98.06 120 ALA B N 1
ATOM 2273 C CA . ALA B 1 120 ? 10.43 -9.289 4.254 1 98.06 120 ALA B CA 1
ATOM 2274 C C . ALA B 1 120 ? 9.25 -8.43 4.715 1 98.06 120 ALA B C 1
ATOM 2276 O O . ALA B 1 120 ? 8.242 -8.961 5.188 1 98.06 120 ALA B O 1
ATOM 2277 N N . SER B 1 121 ? 9.367 -7.102 4.586 1 97.62 121 SER B N 1
ATOM 2278 C CA . SER B 1 121 ? 8.297 -6.227 5.043 1 97.62 121 SER B CA 1
ATOM 2279 C C . SER B 1 121 ? 7.02 -6.445 4.242 1 97.62 121 SER B C 1
ATOM 2281 O O . SER B 1 121 ? 5.961 -6.719 4.812 1 97.62 121 SER B O 1
ATOM 2283 N N . VAL B 1 122 ? 7.156 -6.438 2.926 1 98.5 122 VAL B N 1
ATOM 2284 C CA . VAL B 1 122 ? 5.977 -6.586 2.078 1 98.5 122 VAL B CA 1
ATOM 2285 C C . VAL B 1 122 ? 5.453 -8.016 2.164 1 98.5 122 VAL B C 1
ATOM 2287 O O . VAL B 1 122 ? 4.246 -8.25 2.102 1 98.5 122 VAL B O 1
ATOM 2290 N N . LEU B 1 123 ? 6.328 -8.977 2.311 1 98.75 123 LEU B N 1
ATOM 2291 C CA . LEU B 1 123 ? 5.914 -10.359 2.492 1 98.75 123 LEU B CA 1
ATOM 2292 C C . LEU B 1 123 ? 5.074 -10.516 3.756 1 98.75 123 LEU B C 1
ATOM 2294 O O . LEU B 1 123 ? 4.02 -11.156 3.73 1 98.75 123 LEU B O 1
ATOM 2298 N N . GLY B 1 124 ? 5.543 -9.883 4.844 1 98.19 124 GLY B N 1
ATOM 2299 C CA . GLY B 1 124 ? 4.797 -9.938 6.09 1 98.19 124 GLY B CA 1
ATOM 2300 C C . GLY B 1 124 ? 3.424 -9.305 5.992 1 98.19 124 GLY B C 1
ATOM 2301 O O . GLY B 1 124 ? 2.443 -9.852 6.496 1 98.19 124 GLY B O 1
ATOM 2302 N N . ILE B 1 125 ? 3.326 -8.227 5.348 1 98 125 ILE B N 1
ATOM 2303 C CA . ILE B 1 125 ? 2.059 -7.531 5.152 1 98 125 ILE B CA 1
ATOM 2304 C C . ILE B 1 125 ? 1.106 -8.414 4.348 1 98 125 ILE B C 1
ATOM 2306 O O . ILE B 1 125 ? -0.051 -8.602 4.73 1 98 125 ILE B O 1
ATOM 2310 N N . ALA B 1 126 ? 1.621 -9.016 3.307 1 98.62 126 ALA B N 1
ATOM 2311 C CA . ALA B 1 126 ? 0.808 -9.867 2.449 1 98.62 126 ALA B CA 1
ATOM 2312 C C . ALA B 1 126 ? 0.343 -11.117 3.199 1 98.62 126 ALA B C 1
ATOM 2314 O O . ALA B 1 126 ? -0.818 -11.516 3.092 1 98.62 126 ALA B O 1
ATOM 2315 N N . GLN B 1 127 ? 1.257 -11.695 3.945 1 98.69 127 GLN B N 1
ATOM 2316 C CA . GLN B 1 127 ? 0.913 -12.891 4.719 1 98.69 127 GLN B CA 1
ATOM 2317 C C . GLN B 1 127 ? -0.233 -12.602 5.684 1 98.69 127 GLN B C 1
ATOM 2319 O O . GLN B 1 127 ? -1.084 -13.461 5.918 1 98.69 127 GLN B O 1
ATOM 2324 N N . THR B 1 128 ? -0.243 -11.445 6.16 1 97.62 128 THR B N 1
ATOM 2325 C CA . THR B 1 128 ? -1.242 -11.055 7.152 1 97.62 128 THR B CA 1
ATOM 2326 C C . THR B 1 128 ? -2.572 -10.734 6.48 1 97.62 128 THR B C 1
ATOM 2328 O O . THR B 1 128 ? -3.635 -11.125 6.969 1 97.62 128 THR B O 1
ATOM 2331 N N . LEU B 1 129 ? -2.574 -10.117 5.355 1 97.62 129 LEU B N 1
ATOM 2332 C CA . LEU B 1 129 ? -3.793 -9.5 4.836 1 97.62 129 LEU B CA 1
ATOM 2333 C C . LEU B 1 129 ? -4.418 -10.375 3.75 1 97.62 129 LEU B C 1
ATOM 2335 O O . LEU B 1 129 ? -5.641 -10.414 3.611 1 97.62 129 LEU B O 1
ATO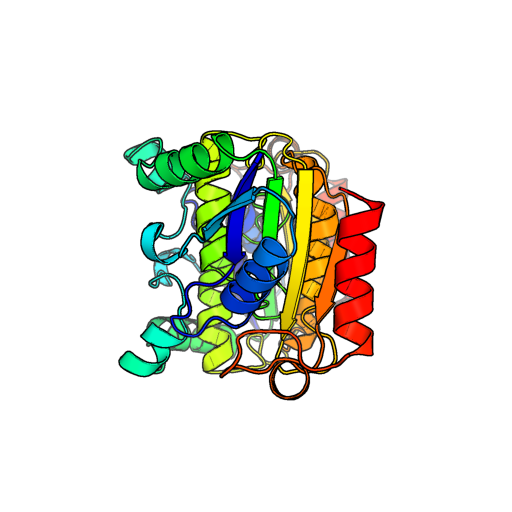M 2339 N N . PHE B 1 130 ? -3.609 -11.117 3.014 1 98.81 130 PHE B N 1
ATOM 2340 C CA . PHE B 1 130 ? -4.094 -11.797 1.818 1 98.81 130 PHE B CA 1
ATOM 2341 C C . PHE B 1 130 ? -5.168 -12.82 2.174 1 98.81 130 PHE B C 1
ATOM 2343 O O . PHE B 1 130 ? -6.137 -12.992 1.436 1 98.81 130 PHE B O 1
ATOM 2350 N N . PRO B 1 131 ? -5.031 -13.539 3.324 1 98.81 131 PRO B N 1
ATOM 2351 C CA . PRO B 1 131 ? -6.078 -14.508 3.66 1 98.81 131 PRO B CA 1
ATOM 2352 C C . PRO B 1 131 ? -7.457 -13.867 3.789 1 98.81 131 PRO B C 1
ATOM 2354 O O . PRO B 1 131 ? -8.469 -14.5 3.473 1 98.81 131 PRO B O 1
ATOM 2357 N N . ARG B 1 132 ? -7.594 -12.625 4.133 1 98.06 132 ARG B N 1
ATOM 2358 C CA . ARG B 1 132 ? -8.859 -11.906 4.25 1 98.06 132 ARG B CA 1
ATOM 2359 C C . ARG B 1 132 ? -9.5 -11.703 2.881 1 98.06 132 ARG B C 1
ATOM 2361 O O . ARG B 1 132 ? -10.695 -11.414 2.787 1 98.06 132 ARG B O 1
ATOM 2368 N N . TYR B 1 133 ? -8.703 -11.891 1.869 1 98.69 133 TYR B N 1
ATOM 2369 C CA . TYR B 1 133 ? -9.18 -11.664 0.511 1 98.69 133 TYR B CA 1
ATOM 2370 C C . TYR B 1 133 ? -9.156 -12.953 -0.301 1 98.69 133 TYR B C 1
ATOM 2372 O O . TYR B 1 133 ? -9 -12.922 -1.524 1 98.69 133 TYR B O 1
ATOM 2380 N N . GLY B 1 134 ? -9.117 -14.062 0.448 1 98.81 134 GLY B N 1
ATOM 2381 C CA . GLY B 1 134 ? -9.359 -15.352 -0.171 1 98.81 134 GLY B CA 1
ATOM 2382 C C . GLY B 1 134 ? -8.086 -16.094 -0.532 1 98.81 134 GLY B C 1
ATOM 2383 O O . GLY B 1 134 ? -8.125 -17.094 -1.262 1 98.81 134 GLY B O 1
ATOM 2384 N N . ALA B 1 135 ? -6.953 -15.68 -0.072 1 98.88 135 ALA B N 1
ATOM 2385 C CA . ALA B 1 135 ? -5.73 -16.422 -0.338 1 98.88 135 ALA B CA 1
ATOM 2386 C C . ALA B 1 135 ? -5.566 -17.578 0.646 1 98.88 135 ALA B C 1
ATOM 2388 O O . ALA B 1 135 ? -5.699 -17.391 1.858 1 98.88 135 ALA B O 1
ATOM 2389 N N . GLU B 1 136 ? -5.359 -18.703 0.18 1 98.88 136 GLU B N 1
ATOM 2390 C CA . GLU B 1 136 ? -4.949 -19.828 1.011 1 98.88 136 GLU B CA 1
ATOM 2391 C C . GLU B 1 136 ? -3.438 -20.047 0.946 1 98.88 136 GLU B C 1
ATOM 2393 O O . GLU B 1 136 ? -2.953 -20.875 0.176 1 98.88 136 GLU B O 1
ATOM 2398 N N . ILE B 1 137 ? -2.764 -19.391 1.783 1 98.94 137 ILE B N 1
ATOM 2399 C CA . ILE B 1 137 ? -1.307 -19.422 1.74 1 98.94 137 ILE B CA 1
ATOM 2400 C C . ILE B 1 137 ? -0.805 -20.75 2.312 1 98.94 137 ILE B C 1
ATOM 2402 O O . ILE B 1 137 ? -0.923 -21 3.514 1 98.94 137 ILE B O 1
ATOM 2406 N N . LYS B 1 138 ? -0.251 -21.531 1.456 1 98.88 138 LYS B N 1
ATOM 2407 C CA . LYS B 1 138 ? 0.218 -22.859 1.841 1 98.88 138 LYS B CA 1
ATOM 2408 C C . LYS B 1 138 ? 1.703 -22.828 2.191 1 98.88 138 LYS B C 1
ATOM 2410 O O . LYS B 1 138 ? 2.189 -23.703 2.914 1 98.88 138 LYS B O 1
ATOM 2415 N N . GLY B 1 139 ? 2.414 -21.844 1.678 1 98.81 139 GLY B N 1
ATOM 2416 C CA . GLY B 1 139 ? 3.836 -21.656 1.909 1 98.81 139 GLY B CA 1
ATOM 2417 C C . GLY B 1 139 ? 4.316 -20.266 1.523 1 98.81 139 GLY B C 1
ATOM 2418 O O . GLY B 1 139 ? 3.707 -19.609 0.682 1 98.81 139 GLY B O 1
ATOM 2419 N N . SER B 1 140 ? 5.352 -19.906 2.141 1 98.88 140 SER B N 1
ATOM 2420 C CA . SER B 1 140 ? 5.973 -18.609 1.846 1 98.88 140 SER B CA 1
ATOM 2421 C C . SER B 1 140 ? 7.496 -18.734 1.832 1 98.88 140 SER B C 1
ATOM 2423 O O . SER B 1 140 ? 8.062 -19.609 2.482 1 98.88 140 SER B O 1
ATOM 2425 N N . PHE B 1 141 ? 8.094 -17.891 1.079 1 98.88 141 PHE B N 1
ATOM 2426 C CA . PHE B 1 141 ? 9.539 -17.922 0.916 1 98.88 141 PHE B CA 1
ATOM 2427 C C . PHE B 1 141 ? 10.07 -16.562 0.488 1 98.88 141 PHE B C 1
ATOM 2429 O O . PHE B 1 141 ? 9.469 -15.883 -0.343 1 98.88 141 PHE B O 1
ATOM 2436 N N . SER B 1 142 ? 11.133 -16.094 1.09 1 98.88 142 SER B N 1
ATOM 2437 C CA . SER B 1 142 ? 11.844 -14.875 0.741 1 98.88 142 SER B CA 1
ATOM 2438 C C . SER B 1 142 ? 13.258 -15.18 0.25 1 98.88 142 SER B C 1
ATOM 2440 O O . SER B 1 142 ? 14 -15.922 0.898 1 98.88 142 SER B O 1
ATOM 2442 N N . LEU B 1 143 ? 13.586 -14.688 -0.904 1 98.94 143 LEU B N 1
ATOM 2443 C CA . LEU B 1 143 ? 14.938 -14.844 -1.441 1 98.94 143 LEU B CA 1
ATOM 2444 C C . LEU B 1 143 ? 15.766 -13.586 -1.191 1 98.94 143 LEU B C 1
ATOM 2446 O O . LEU B 1 143 ? 15.562 -12.562 -1.846 1 98.94 143 LEU B O 1
ATOM 2450 N N . PRO B 1 144 ? 16.719 -13.648 -0.245 1 98.75 144 PRO B N 1
ATOM 2451 C CA . PRO B 1 144 ? 17.531 -12.469 0.007 1 98.75 144 PRO B CA 1
ATOM 2452 C C . PRO B 1 144 ? 18.609 -12.25 -1.061 1 98.75 144 PRO B C 1
ATOM 2454 O O . PRO B 1 144 ? 18.969 -13.195 -1.769 1 98.75 144 PRO B O 1
ATOM 2457 N N . VAL B 1 145 ? 19.078 -11.039 -1.16 1 98.56 145 VAL B N 1
ATOM 2458 C CA . VAL B 1 145 ? 20.219 -10.68 -2 1 98.56 145 VAL B CA 1
ATOM 2459 C C . VAL B 1 145 ? 20.047 -11.32 -3.381 1 98.56 145 VAL B C 1
ATOM 2461 O O . VAL B 1 145 ? 20.922 -12.07 -3.826 1 98.56 145 VAL B O 1
ATOM 2464 N N . PHE B 1 146 ? 19.016 -10.977 -4.07 1 98.75 146 PHE B N 1
ATOM 2465 C CA . PHE B 1 146 ? 18.625 -11.578 -5.344 1 98.75 146 PHE B CA 1
ATOM 2466 C C . PHE B 1 146 ? 19.828 -11.68 -6.281 1 98.75 146 PHE B C 1
ATOM 2468 O O . PHE B 1 146 ? 20.062 -12.727 -6.883 1 98.75 146 PHE B O 1
ATOM 2475 N N . GLY B 1 147 ? 20.578 -10.594 -6.453 1 98.12 147 GLY B N 1
ATOM 2476 C CA . GLY B 1 147 ? 21.703 -10.547 -7.387 1 98.12 147 GLY B CA 1
ATOM 2477 C C . GLY B 1 147 ? 22.688 -11.68 -7.184 1 98.12 147 GLY B C 1
ATOM 2478 O O . GLY B 1 147 ? 23.219 -12.227 -8.156 1 98.12 147 GLY B O 1
ATOM 2479 N N . SER B 1 148 ? 22.891 -12.117 -5.973 1 98.38 148 SER B N 1
ATOM 2480 C CA . SER B 1 148 ? 23.859 -13.164 -5.652 1 98.38 148 SER B CA 1
ATOM 2481 C C . SER B 1 148 ? 23.203 -14.539 -5.637 1 98.38 148 SER B C 1
ATOM 2483 O O . SER B 1 148 ? 23.859 -15.547 -5.867 1 98.38 148 SER B O 1
ATOM 2485 N N . ASN B 1 149 ? 21.875 -14.531 -5.43 1 98.88 149 ASN B N 1
ATOM 2486 C CA . ASN B 1 149 ? 21.266 -15.82 -5.137 1 98.88 149 ASN B CA 1
ATOM 2487 C C . ASN B 1 149 ? 20.359 -16.281 -6.281 1 98.88 149 ASN B C 1
ATOM 2489 O O . ASN B 1 149 ? 19.766 -17.359 -6.211 1 98.88 149 ASN B O 1
ATOM 2493 N N . PHE B 1 150 ? 20.344 -15.57 -7.328 1 98.88 150 PHE B N 1
ATOM 2494 C CA . PHE B 1 150 ? 19.562 -15.914 -8.516 1 98.88 150 PHE B CA 1
ATOM 2495 C C . PHE B 1 150 ? 20.406 -15.75 -9.773 1 98.88 150 PHE B C 1
ATOM 2497 O O . PHE B 1 150 ? 21.047 -14.703 -9.977 1 98.88 150 PHE B O 1
ATOM 2504 N N . ASP B 1 151 ? 20.438 -16.75 -10.547 1 98.5 151 ASP B N 1
ATOM 2505 C CA . ASP B 1 151 ? 21.172 -16.719 -11.82 1 98.5 151 ASP B CA 1
ATOM 2506 C C . ASP B 1 151 ? 20.266 -16.234 -12.953 1 98.5 151 ASP B C 1
ATOM 2508 O O . ASP B 1 151 ? 19.375 -16.969 -13.391 1 98.5 151 ASP B O 1
ATOM 2512 N N . LEU B 1 152 ? 20.469 -15.094 -13.469 1 97 152 LEU B N 1
ATOM 2513 C CA . LEU B 1 152 ? 19.609 -14.484 -14.484 1 97 152 LEU B CA 1
ATOM 2514 C C . LEU B 1 152 ? 19.75 -15.203 -15.82 1 97 152 LEU B C 1
ATOM 2516 O O . LEU B 1 152 ? 18.812 -15.219 -16.625 1 97 152 LEU B O 1
ATOM 2520 N N . GLN B 1 153 ? 20.875 -15.758 -16.078 1 96.56 153 GLN B N 1
ATOM 2521 C CA . GLN B 1 153 ? 21.109 -16.469 -17.328 1 96.56 153 GLN B CA 1
ATOM 2522 C C . GLN B 1 153 ? 20.344 -17.781 -17.375 1 96.56 153 GLN B C 1
ATOM 2524 O O . GLN B 1 153 ? 19.688 -18.094 -18.359 1 96.56 153 GLN B O 1
ATOM 2529 N N . GLU B 1 154 ? 20.406 -18.484 -16.281 1 97.06 154 GLU B N 1
ATOM 2530 C CA . GLU B 1 154 ? 19.719 -19.781 -16.188 1 97.06 154 GLU B CA 1
ATOM 2531 C C . GLU B 1 154 ? 18.297 -19.609 -15.664 1 97.06 154 GLU B C 1
ATOM 2533 O O . GLU B 1 154 ? 17.484 -20.547 -15.734 1 97.06 154 GLU B O 1
ATOM 2538 N N . ASN B 1 155 ? 18.016 -18.422 -15.125 1 97.31 155 ASN B N 1
ATOM 2539 C CA . ASN B 1 155 ? 16.703 -18.094 -14.562 1 97.31 155 ASN B CA 1
ATOM 2540 C C . ASN B 1 155 ? 16.312 -19.062 -13.453 1 97.31 155 ASN B C 1
ATOM 2542 O O . ASN B 1 155 ? 15.219 -19.641 -13.492 1 97.31 155 ASN B O 1
ATOM 2546 N N . LYS B 1 156 ? 17.188 -19.234 -12.531 1 98.38 156 LYS B N 1
ATOM 2547 C CA . LYS B 1 156 ? 16.922 -20.078 -11.375 1 98.38 156 LYS B CA 1
ATOM 2548 C C . LYS B 1 156 ? 17.672 -19.594 -10.141 1 98.38 156 LYS B C 1
ATOM 2550 O O . LYS B 1 156 ? 18.625 -18.812 -10.258 1 98.38 156 LYS B O 1
ATOM 2555 N N . ILE B 1 157 ? 17.25 -20 -8.977 1 98.88 157 ILE B N 1
ATOM 2556 C CA . ILE B 1 157 ? 18 -19.734 -7.75 1 98.88 157 ILE B CA 1
ATOM 2557 C C . ILE B 1 157 ? 19.344 -20.438 -7.789 1 98.88 157 ILE B C 1
ATOM 2559 O O . ILE B 1 157 ? 19.406 -21.656 -8 1 98.88 157 ILE B O 1
ATOM 2563 N N . SER B 1 158 ? 20.375 -19.641 -7.586 1 98.69 158 SER B N 1
ATOM 2564 C CA . SER B 1 158 ? 21.719 -20.188 -7.715 1 98.69 158 SER B CA 1
ATOM 2565 C C . SER B 1 158 ? 22.234 -20.719 -6.379 1 98.69 158 SER B C 1
ATOM 2567 O O . SER B 1 158 ? 23.062 -21.641 -6.348 1 98.69 158 SER B O 1
ATOM 2569 N N . ASN B 1 159 ? 21.781 -20.125 -5.324 1 98.69 159 ASN B N 1
ATOM 2570 C CA . ASN B 1 159 ? 22.141 -20.609 -3.996 1 98.69 159 ASN B CA 1
ATOM 2571 C C . ASN B 1 159 ? 21.484 -21.938 -3.689 1 98.69 159 ASN B C 1
ATOM 2573 O O . ASN B 1 159 ? 20.266 -22.016 -3.518 1 98.69 159 ASN B O 1
ATOM 2577 N N . VAL B 1 160 ? 22.266 -22.953 -3.525 1 98.5 160 VAL B N 1
ATOM 2578 C CA . VAL B 1 160 ? 21.781 -24.328 -3.438 1 98.5 160 VAL B CA 1
ATOM 2579 C C . VAL B 1 160 ? 20.922 -24.5 -2.186 1 98.5 160 VAL B C 1
ATOM 2581 O O . VAL B 1 160 ? 19.859 -25.125 -2.23 1 98.5 160 VAL B O 1
ATOM 2584 N N . GLU B 1 161 ? 21.344 -23.938 -1.11 1 98.69 161 GLU B N 1
ATOM 2585 C CA . GLU B 1 161 ? 20.609 -24.062 0.139 1 98.69 161 GLU B CA 1
ATOM 2586 C C . GLU B 1 161 ? 19.234 -23.391 0.037 1 98.69 161 GLU B C 1
ATOM 2588 O O . GLU B 1 161 ? 18.219 -23.969 0.444 1 98.69 161 GLU B O 1
ATOM 2593 N N . LEU B 1 162 ? 19.172 -22.219 -0.491 1 98.88 162 LEU B N 1
ATOM 2594 C CA . LEU B 1 162 ? 17.922 -21.484 -0.642 1 98.88 162 LEU B CA 1
ATOM 2595 C C . LEU B 1 162 ? 17.016 -22.156 -1.665 1 98.88 162 LEU B C 1
ATOM 2597 O O . LEU B 1 162 ? 15.797 -22.219 -1.481 1 98.88 162 LEU B O 1
ATOM 2601 N N . ASP B 1 163 ? 17.609 -22.672 -2.709 1 98.88 163 ASP B N 1
ATOM 2602 C CA . ASP B 1 163 ? 16.844 -23.406 -3.709 1 98.88 163 ASP B CA 1
ATOM 2603 C C . ASP B 1 163 ? 16.188 -24.641 -3.098 1 98.88 163 ASP B C 1
ATOM 2605 O O . ASP B 1 163 ? 15.008 -24.906 -3.344 1 98.88 163 ASP B O 1
ATOM 2609 N N . ASN B 1 164 ? 16.922 -25.359 -2.297 1 98.81 164 ASN B N 1
ATOM 2610 C CA . ASN B 1 164 ? 16.391 -26.547 -1.632 1 98.81 164 ASN B CA 1
ATOM 2611 C C . ASN B 1 164 ? 15.273 -26.188 -0.659 1 98.81 164 ASN B C 1
ATOM 2613 O O . ASN B 1 164 ? 14.305 -26.938 -0.52 1 98.81 164 ASN B O 1
ATOM 2617 N N . GLU B 1 165 ? 15.461 -25.094 0.017 1 98.88 165 GLU B N 1
ATOM 2618 C CA . GLU B 1 165 ? 14.414 -24.625 0.926 1 98.88 165 GLU B CA 1
ATOM 2619 C C . GLU B 1 165 ? 13.094 -24.406 0.185 1 98.88 165 GLU B C 1
ATOM 2621 O O . GLU B 1 165 ? 12.047 -24.875 0.623 1 98.88 165 GLU B O 1
ATOM 2626 N N . LEU B 1 166 ? 13.164 -23.75 -0.934 1 98.94 166 LEU B N 1
ATOM 2627 C CA . LEU B 1 166 ? 11.969 -23.5 -1.73 1 98.94 166 LEU B CA 1
ATOM 2628 C C . LEU B 1 166 ? 11.359 -24.797 -2.234 1 98.94 166 LEU B C 1
ATOM 2630 O O . LEU B 1 166 ? 10.148 -25 -2.135 1 98.94 166 LEU B O 1
ATOM 2634 N N . LYS B 1 167 ? 12.188 -25.656 -2.748 1 98.81 167 LYS B N 1
ATOM 2635 C CA . LYS B 1 167 ? 11.711 -26.938 -3.264 1 98.81 167 LYS B CA 1
ATOM 2636 C C . LYS B 1 167 ? 11.031 -27.75 -2.166 1 98.81 167 LYS B C 1
ATOM 2638 O O . LYS B 1 167 ? 10.008 -28.391 -2.406 1 98.81 167 LYS B O 1
ATOM 2643 N N . ASN B 1 168 ? 11.594 -27.688 -0.999 1 98.81 168 ASN B N 1
ATOM 2644 C CA . ASN B 1 168 ? 11.008 -28.422 0.125 1 98.81 168 ASN B CA 1
ATOM 2645 C C . ASN B 1 168 ? 9.656 -27.844 0.521 1 98.81 168 ASN B C 1
ATOM 2647 O O . ASN B 1 168 ? 8.734 -28.594 0.871 1 98.81 168 ASN B O 1
ATOM 2651 N N . ILE B 1 169 ? 9.539 -26.547 0.498 1 98.88 169 ILE B N 1
ATOM 2652 C CA . ILE B 1 169 ? 8.266 -25.891 0.797 1 98.88 169 ILE B CA 1
ATOM 2653 C C . ILE B 1 169 ? 7.203 -26.359 -0.199 1 98.88 169 ILE B C 1
ATOM 2655 O O . ILE B 1 169 ? 6.086 -26.703 0.192 1 98.88 169 ILE B O 1
ATOM 2659 N N . ILE B 1 170 ? 7.547 -26.359 -1.45 1 98.81 170 ILE B N 1
ATOM 2660 C CA . ILE B 1 170 ? 6.609 -26.75 -2.496 1 98.81 170 ILE B CA 1
ATOM 2661 C C . ILE B 1 170 ? 6.223 -28.219 -2.318 1 98.81 170 ILE B C 1
ATOM 2663 O O . ILE B 1 170 ? 5.039 -28.562 -2.326 1 98.81 170 ILE B O 1
ATOM 2667 N N . LYS B 1 171 ? 7.152 -29.078 -2.074 1 98 171 LYS B N 1
ATOM 2668 C CA . LYS B 1 171 ? 6.918 -30.516 -1.94 1 98 171 LYS B CA 1
ATOM 2669 C C . LYS B 1 171 ? 6.047 -30.812 -0.722 1 98 171 LYS B C 1
ATOM 2671 O O . LYS B 1 171 ? 5.164 -31.672 -0.782 1 98 171 LYS B O 1
ATOM 2676 N N . SER B 1 172 ? 6.297 -30.078 0.284 1 98.25 172 SER B N 1
ATOM 2677 C CA . SER B 1 172 ? 5.645 -30.391 1.553 1 98.25 172 SER B CA 1
ATOM 2678 C C . SER B 1 172 ? 4.23 -29.812 1.598 1 98.25 172 SER B C 1
ATOM 2680 O O . SER B 1 172 ? 3.367 -30.344 2.305 1 98.25 172 SER B O 1
ATOM 2682 N N . ASN B 1 173 ? 3.93 -28.812 0.827 1 98.25 173 ASN B N 1
ATOM 2683 C CA . ASN B 1 173 ? 2.697 -28.078 1.067 1 98.25 173 ASN B CA 1
ATOM 2684 C C . ASN B 1 173 ? 1.732 -28.188 -0.109 1 98.25 173 ASN B C 1
ATOM 2686 O O . ASN B 1 173 ? 0.554 -27.844 0.013 1 98.25 173 ASN B O 1
ATOM 2690 N N . PHE B 1 174 ? 2.258 -28.625 -1.204 1 96.94 174 PHE B N 1
ATOM 2691 C CA . PHE B 1 174 ? 1.415 -28.703 -2.391 1 96.94 174 PHE B CA 1
ATOM 2692 C C . PHE B 1 174 ? 1.448 -30.109 -2.98 1 96.94 174 PHE B C 1
ATOM 2694 O O . PHE B 1 174 ? 0.442 -30.594 -3.506 1 96.94 174 PHE B O 1
#

InterPro domains:
  IPR005025 NADPH-dependent FMN reductase-like domain [PF03358] (1-123)
  IPR029039 Flavoprotein-like superfamily [G3DSA:3.40.50.360] (1-173)
  IPR029039 Flavoprotein-like superfamily [SSF52218] (1-169)
  IPR050712 NAD(P)H-dependent reductase [PTHR30543] (2-129)

Solvent-accessible surface area (backbone atoms only — not comparable to full-atom values): 17684 Å² total; per-residue (Å²): 90,36,32,37,20,28,16,28,40,58,42,93,78,38,64,23,35,51,50,14,48,36,60,54,65,71,49,78,80,54,49,77,46,72,53,57,46,66,82,44,71,68,76,70,55,35,71,61,57,36,70,72,67,48,77,55,66,55,33,51,52,51,46,53,54,55,65,67,30,58,32,38,26,38,7,38,28,53,43,94,67,26,64,22,42,47,35,45,30,45,50,58,49,24,36,74,79,36,62,43,57,48,67,60,25,43,22,42,41,28,15,33,28,72,47,77,66,4,23,49,55,27,39,51,53,44,68,66,50,39,50,81,23,22,34,36,74,59,38,72,52,64,42,41,27,33,77,78,30,37,34,79,88,78,55,40,63,57,36,62,69,62,40,50,51,53,52,48,46,50,67,73,54,106,90,35,32,37,20,29,18,28,39,57,42,94,76,37,64,22,36,51,49,14,48,37,58,54,66,72,50,78,80,54,49,76,45,72,57,57,46,67,82,44,70,67,76,72,55,37,69,62,54,35,70,73,68,47,79,54,66,56,33,51,52,50,46,53,55,55,66,66,30,59,31,38,25,38,7,39,28,54,42,94,67,26,64,22,42,49,34,46,30,43,50,58,49,25,36,74,78,35,61,43,56,48,68,61,26,44,22,42,40,29,14,33,28,74,46,78,67,4,24,48,56,27,40,52,53,44,67,68,51,38,50,81,23,22,34,38,74,59,39,72,50,62,42,40,27,32,78,78,30,37,34,79,89,78,54,39,62,57,36,63,70,62,40,49,53,52,52,48,46,50,68,73,55,107

Organism: Flavobacterium johnsoniae (strain ATCC 17061 / DSM 2064 / JCM 8514 / BCRC 14874 / CCUG 350202 / NBRC 14942 / NCIMB 11054 / UW101) (NCBI:txid376686)

Radius of gyration: 20.96 Å; Cα contacts (8 Å, |Δi|>4): 749; chains: 2; bounding box: 46×62×44 Å